Protein AF-M3I209-F1 (afdb_monomer)

Organism: NCBI:txid1001599

pLDDT: mean 89.33, std 9.75, range [37.88, 98.06]

Seq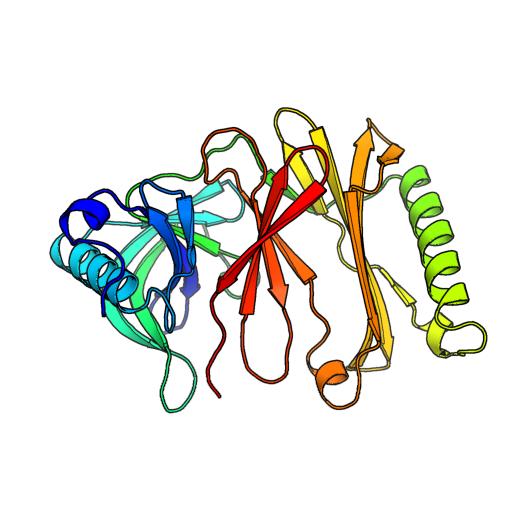uence (272 aa):
MSKKSPEELENAKLFGSIHTETQGSKFRSLAIRTNDGWVPAGSGEYGVETLFLEKKILKTKEKGIVYEQINVAGEFIPEKNDKAGCAEGYDVLKGNLNSYKKINTLKYSIFGIFGSKISDQVRSEKFIPSEKISKVLESTENSFFKKQHPKSEELKFLKQGNLYRIVSPKKEYVVVRYSIQIKAEEKSYHTSIYELENESLGKKIFEKFEVLHNEQAFYGGKYHFIDAFDLDEDGAPILIWHHNGYDGFVNEFSKVKNDKVEPMFLTGGDAC

Structure (mmCIF, N/CA/C/O backbone):
data_AF-M3I209-F1
#
_entry.id   AF-M3I209-F1
#
loop_
_atom_site.group_PDB
_atom_site.id
_atom_site.type_symbol
_atom_site.label_atom_id
_atom_site.label_alt_id
_atom_site.label_comp_id
_atom_site.label_asym_id
_atom_site.label_entity_id
_atom_site.label_seq_id
_atom_site.pdbx_PDB_ins_code
_atom_site.Cartn_x
_atom_site.Cartn_y
_atom_site.Cartn_z
_atom_site.occupancy
_atom_site.B_iso_or_equiv
_atom_site.auth_seq_id
_atom_site.auth_comp_id
_atom_site.auth_asym_id
_atom_site.auth_atom_id
_atom_site.pdbx_PDB_model_num
ATOM 1 N N . MET A 1 1 ? 12.183 -21.441 -12.911 1.00 63.94 1 MET A N 1
ATOM 2 C CA . MET A 1 1 ? 11.779 -21.394 -14.336 1.00 63.94 1 MET A CA 1
ATOM 3 C C . MET A 1 1 ? 10.814 -20.236 -14.502 1.00 63.94 1 MET A C 1
ATOM 5 O O . MET A 1 1 ? 10.057 -20.006 -13.568 1.00 63.94 1 MET A O 1
ATOM 9 N N . SER A 1 2 ? 10.873 -19.508 -15.622 1.00 81.62 2 SER A N 1
ATOM 10 C CA . SER A 1 2 ? 9.932 -18.410 -15.894 1.00 81.62 2 SER A CA 1
ATOM 11 C C . SER A 1 2 ? 8.512 -18.962 -16.035 1.00 81.62 2 SER A C 1
ATOM 13 O O . SER A 1 2 ? 8.325 -20.028 -16.624 1.00 81.62 2 SER A O 1
ATOM 15 N N . LYS A 1 3 ? 7.534 -18.256 -15.478 1.00 85.38 3 LYS A N 1
ATOM 16 C CA . LYS A 1 3 ? 6.098 -18.526 -15.603 1.00 85.38 3 LYS A CA 1
ATOM 17 C C . LYS A 1 3 ? 5.465 -17.801 -16.784 1.00 85.38 3 LYS A C 1
ATOM 19 O O . LYS A 1 3 ? 4.393 -18.208 -17.221 1.00 85.38 3 LYS A O 1
ATOM 24 N N . LYS A 1 4 ? 6.107 -16.737 -17.269 1.00 88.31 4 LYS A N 1
ATOM 25 C CA . LYS A 1 4 ? 5.658 -15.932 -18.406 1.00 88.31 4 LYS A CA 1
ATOM 26 C C . LYS A 1 4 ? 6.691 -15.918 -19.517 1.00 88.31 4 LYS A C 1
ATOM 28 O O . LYS A 1 4 ? 7.892 -15.868 -19.264 1.00 88.31 4 LYS A O 1
ATOM 33 N N . SER A 1 5 ? 6.213 -15.985 -20.751 1.00 86.69 5 SER A N 1
ATOM 34 C CA . SER A 1 5 ? 7.061 -15.834 -21.928 1.00 86.69 5 SER A CA 1
ATOM 35 C C . SER A 1 5 ? 7.550 -14.382 -22.066 1.00 86.69 5 SER A C 1
ATOM 37 O O . SER A 1 5 ? 6.859 -13.456 -21.631 1.00 86.69 5 SER A O 1
ATOM 39 N N . PRO A 1 6 ? 8.727 -14.143 -22.670 1.00 86.50 6 PRO A N 1
ATOM 40 C CA . PRO A 1 6 ? 9.184 -12.788 -22.979 1.00 86.50 6 PRO A CA 1
ATOM 41 C C . PRO A 1 6 ? 8.164 -11.982 -23.792 1.00 86.50 6 PRO A C 1
ATOM 43 O O . PRO A 1 6 ? 7.994 -10.791 -23.549 1.00 86.50 6 PRO A O 1
ATOM 46 N N . GLU A 1 7 ? 7.450 -12.632 -24.713 1.00 87.19 7 GLU A N 1
ATOM 47 C CA . GLU A 1 7 ? 6.402 -12.016 -25.526 1.00 87.19 7 GLU A CA 1
ATOM 48 C C . GLU A 1 7 ? 5.227 -11.518 -24.669 1.00 87.19 7 GLU A C 1
ATOM 50 O O . GLU A 1 7 ? 4.718 -10.422 -24.903 1.00 87.19 7 GLU A O 1
ATOM 55 N N . GLU A 1 8 ? 4.824 -12.272 -23.639 1.00 86.75 8 GLU A N 1
ATOM 56 C CA . GLU A 1 8 ? 3.798 -11.834 -22.679 1.00 86.75 8 GLU A CA 1
ATOM 57 C C . GLU A 1 8 ? 4.257 -10.642 -21.829 1.00 86.75 8 GLU A C 1
ATOM 59 O O . GLU A 1 8 ? 3.434 -9.818 -21.427 1.00 86.75 8 GLU A O 1
ATOM 64 N N . LEU A 1 9 ? 5.556 -10.541 -21.543 1.00 91.81 9 LEU A N 1
ATOM 65 C CA . LEU A 1 9 ? 6.128 -9.460 -20.738 1.00 91.81 9 LEU A CA 1
ATOM 66 C C . LEU A 1 9 ? 6.409 -8.191 -21.544 1.00 91.81 9 LEU A C 1
ATOM 68 O O . LEU A 1 9 ? 6.688 -7.148 -20.956 1.00 91.81 9 LEU A O 1
ATOM 72 N N . GLU A 1 10 ? 6.324 -8.244 -22.873 1.00 88.12 10 GLU A N 1
ATOM 73 C CA . GLU A 1 10 ? 6.701 -7.118 -23.724 1.00 88.12 10 GLU A CA 1
ATOM 74 C C . GLU A 1 10 ? 5.847 -5.870 -23.449 1.00 88.12 10 GLU A C 1
ATOM 76 O O . GLU A 1 10 ? 6.364 -4.756 -23.472 1.00 88.12 10 GLU A O 1
ATOM 81 N N . ASN A 1 11 ? 4.576 -6.051 -23.089 1.00 88.94 11 ASN A N 1
ATOM 82 C CA . ASN A 1 11 ? 3.661 -4.959 -22.734 1.00 88.94 11 ASN A CA 1
ATOM 83 C C . ASN A 1 11 ? 3.323 -4.915 -21.236 1.00 88.94 11 ASN A C 1
ATOM 85 O O . ASN A 1 11 ? 2.358 -4.258 -20.839 1.00 88.94 11 ASN A O 1
ATOM 89 N N . ALA A 1 12 ? 4.063 -5.646 -20.400 1.00 95.38 12 ALA A N 1
ATOM 90 C CA . ALA A 1 12 ? 3.786 -5.678 -18.973 1.00 95.38 12 ALA A CA 1
ATOM 91 C C . ALA A 1 12 ? 4.163 -4.351 -18.298 1.00 95.38 12 ALA A C 1
ATOM 93 O O . ALA A 1 12 ? 5.129 -3.685 -18.673 1.00 95.38 12 ALA A O 1
ATOM 94 N N . LYS A 1 13 ? 3.395 -3.983 -17.270 1.00 96.12 13 LYS A N 1
ATOM 95 C CA . LYS A 1 13 ? 3.626 -2.776 -16.460 1.00 96.12 13 LYS A CA 1
ATOM 96 C C . LYS A 1 13 ? 4.360 -3.166 -15.183 1.00 96.12 13 LYS A C 1
ATOM 98 O O . LYS A 1 13 ? 4.068 -4.222 -14.620 1.00 96.12 13 LYS A O 1
ATOM 103 N N . LEU A 1 14 ? 5.252 -2.311 -14.690 1.00 97.44 14 LEU A N 1
ATOM 104 C CA . LEU A 1 14 ? 5.966 -2.535 -13.429 1.00 97.44 14 LEU A CA 1
ATOM 105 C C . LEU A 1 14 ? 5.609 -1.437 -12.429 1.00 97.44 14 LEU A C 1
ATOM 107 O O . LEU A 1 14 ? 5.901 -0.269 -12.669 1.00 97.44 14 LEU A O 1
ATOM 111 N N . PHE A 1 15 ? 4.987 -1.817 -11.316 1.00 97.19 15 PHE A N 1
ATOM 112 C CA . PHE A 1 15 ? 4.601 -0.929 -10.222 1.00 97.19 15 PHE A CA 1
ATOM 113 C C . PHE A 1 15 ? 5.502 -1.155 -9.008 1.00 97.19 15 PHE A C 1
ATOM 115 O O . PHE A 1 15 ? 5.839 -2.295 -8.673 1.00 97.19 15 PHE A O 1
ATOM 122 N N . GLY A 1 16 ? 5.886 -0.080 -8.327 1.00 94.94 16 GLY A N 1
ATOM 123 C CA . GLY A 1 16 ? 6.826 -0.164 -7.218 1.00 94.94 16 GLY A CA 1
ATOM 124 C C . GLY A 1 16 ? 6.871 1.076 -6.342 1.00 94.94 16 GLY A C 1
ATOM 125 O O . GLY A 1 16 ? 6.273 2.103 -6.654 1.00 94.94 16 GLY A O 1
ATOM 126 N N . SER A 1 17 ? 7.587 0.977 -5.227 1.00 92.62 17 SER A N 1
ATOM 127 C CA . SER A 1 17 ? 7.825 2.097 -4.311 1.00 92.62 17 SER A CA 1
ATOM 128 C C . SER A 1 17 ? 9.151 2.784 -4.617 1.00 92.62 17 SER A C 1
ATOM 130 O O . SER A 1 17 ? 10.130 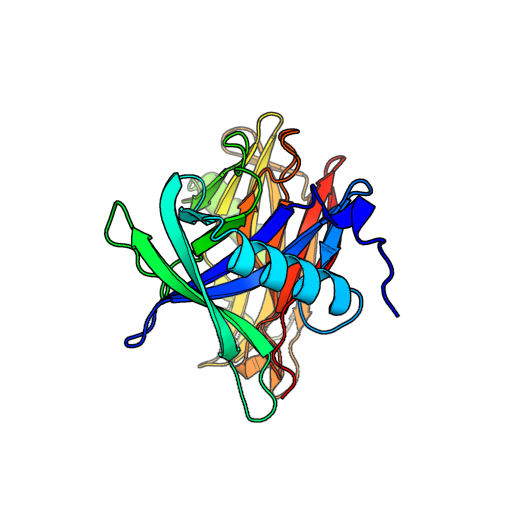2.117 -4.959 1.00 92.62 17 SER A O 1
ATOM 132 N N . ILE A 1 18 ? 9.209 4.098 -4.423 1.00 92.44 18 ILE A N 1
ATOM 133 C CA . ILE A 1 18 ? 10.416 4.902 -4.613 1.00 92.44 18 ILE A CA 1
ATOM 134 C C . ILE A 1 18 ? 10.915 5.428 -3.276 1.00 92.44 18 ILE A C 1
ATOM 136 O O . ILE A 1 18 ? 10.176 6.033 -2.500 1.00 92.44 18 ILE A O 1
ATOM 140 N N . HIS A 1 19 ? 12.209 5.246 -3.055 1.00 89.25 19 HIS A N 1
ATOM 141 C CA . HIS A 1 19 ? 12.927 5.760 -1.904 1.00 89.25 19 HIS A CA 1
ATOM 142 C C . HIS A 1 19 ? 14.101 6.626 -2.361 1.00 89.25 19 HIS A C 1
ATOM 144 O O . HIS A 1 19 ? 14.769 6.286 -3.336 1.00 89.25 19 HIS A O 1
ATOM 150 N N . THR A 1 20 ? 14.373 7.738 -1.677 1.00 86.06 20 THR A N 1
ATOM 151 C CA . THR A 1 20 ? 15.492 8.632 -2.021 1.00 86.06 20 THR A CA 1
ATOM 152 C C . THR A 1 20 ? 16.456 8.730 -0.853 1.00 86.06 20 THR A C 1
ATOM 154 O O . THR A 1 20 ? 16.067 9.088 0.255 1.00 86.06 20 THR A O 1
ATOM 157 N N . GLU A 1 21 ? 17.726 8.465 -1.133 1.00 77.00 21 GLU A N 1
ATOM 158 C CA . GLU A 1 21 ? 18.842 8.570 -0.199 1.00 77.00 21 GLU A CA 1
ATOM 159 C C . GLU A 1 21 ? 19.875 9.573 -0.735 1.00 77.00 21 GLU A C 1
ATOM 161 O O . GLU A 1 21 ? 19.789 10.064 -1.863 1.00 77.00 21 GLU A O 1
ATOM 166 N N . THR A 1 22 ? 20.910 9.858 0.054 1.00 73.81 22 THR A N 1
ATOM 167 C CA . THR A 1 22 ? 22.013 10.759 -0.323 1.00 73.81 22 THR A CA 1
ATOM 168 C C . THR A 1 22 ? 22.728 10.358 -1.615 1.00 73.81 22 THR A C 1
ATOM 170 O O . THR A 1 22 ? 23.287 11.219 -2.285 1.00 73.81 22 THR A O 1
ATOM 173 N N . GLN A 1 23 ? 22.724 9.071 -1.976 1.00 73.75 23 GLN A N 1
ATOM 174 C CA . GLN A 1 23 ? 23.426 8.546 -3.154 1.00 73.75 23 GLN A CA 1
ATOM 175 C C . GLN A 1 23 ? 22.525 8.329 -4.382 1.00 73.75 23 GLN A C 1
ATOM 177 O O . GLN A 1 23 ? 22.942 7.640 -5.318 1.00 73.75 23 GLN A O 1
ATOM 182 N N . GLY A 1 24 ? 21.295 8.849 -4.368 1.00 84.00 24 GLY A N 1
ATOM 183 C CA . GLY A 1 24 ? 20.322 8.703 -5.452 1.00 84.00 24 GLY A CA 1
ATOM 184 C C . GLY A 1 24 ? 18.999 8.099 -4.988 1.00 84.00 24 GLY A C 1
ATOM 185 O O . GLY A 1 24 ? 18.745 7.940 -3.794 1.00 84.00 24 GLY A O 1
ATOM 186 N N . SER A 1 25 ? 18.138 7.770 -5.946 1.00 91.75 25 SER A N 1
ATOM 187 C CA . SER A 1 25 ? 16.836 7.154 -5.684 1.00 91.75 25 SER A CA 1
ATOM 188 C C . SER A 1 25 ? 16.825 5.679 -6.079 1.00 91.75 25 SER A C 1
ATOM 190 O O . SER A 1 25 ? 17.494 5.266 -7.026 1.00 91.75 25 SER A O 1
ATOM 192 N N . LYS A 1 26 ? 16.053 4.883 -5.346 1.00 92.44 26 LYS A N 1
ATOM 193 C CA . LYS A 1 26 ? 15.840 3.455 -5.567 1.00 92.44 26 LYS A CA 1
ATOM 194 C C . LYS A 1 26 ? 14.367 3.218 -5.863 1.00 92.44 26 LYS A C 1
ATOM 196 O O . LYS A 1 26 ? 13.509 3.724 -5.141 1.00 92.44 26 LYS A O 1
ATOM 201 N N . PHE A 1 27 ? 14.085 2.436 -6.893 1.00 93.88 27 PHE A N 1
ATOM 202 C CA . PHE A 1 27 ? 12.765 1.896 -7.181 1.00 93.88 27 PHE A CA 1
ATOM 203 C C . PHE A 1 27 ? 12.761 0.411 -6.813 1.00 93.88 27 PHE A C 1
ATOM 205 O O . PHE A 1 27 ? 13.552 -0.370 -7.347 1.00 93.88 27 PHE A O 1
ATOM 212 N N . ARG A 1 28 ? 11.882 0.038 -5.881 1.00 92.31 28 ARG A N 1
ATOM 213 C CA . ARG A 1 28 ? 11.639 -1.349 -5.477 1.00 92.31 28 ARG A CA 1
ATOM 214 C C . ARG A 1 28 ? 10.399 -1.854 -6.197 1.00 92.31 28 ARG A C 1
ATOM 216 O O . ARG A 1 28 ? 9.304 -1.348 -5.959 1.00 92.31 28 ARG A O 1
ATOM 223 N N . SER A 1 29 ? 10.585 -2.861 -7.036 1.00 94.25 29 SER A N 1
ATOM 224 C CA . SER A 1 29 ? 9.518 -3.575 -7.731 1.00 94.25 29 SER A CA 1
ATOM 225 C C . SER A 1 29 ? 8.571 -4.240 -6.727 1.00 94.25 29 SER A C 1
ATOM 227 O O . SER A 1 29 ? 9.022 -4.975 -5.850 1.00 94.25 29 SER A O 1
ATOM 229 N N . LEU A 1 30 ? 7.264 -3.979 -6.842 1.00 93.94 30 LEU A N 1
ATOM 230 C CA . LEU A 1 30 ? 6.230 -4.548 -5.964 1.00 93.94 30 LEU A CA 1
ATOM 231 C C . LEU A 1 30 ? 5.200 -5.382 -6.732 1.00 93.94 30 LEU A C 1
ATOM 233 O O . LEU A 1 30 ? 4.798 -6.438 -6.248 1.00 93.94 30 LEU A O 1
ATOM 237 N N . ALA A 1 31 ? 4.791 -4.960 -7.927 1.00 96.12 31 ALA A N 1
ATOM 238 C CA . ALA A 1 31 ? 3.809 -5.697 -8.716 1.00 96.12 31 ALA A CA 1
ATOM 239 C C . ALA A 1 31 ? 4.066 -5.590 -10.222 1.00 96.12 31 ALA A C 1
ATOM 241 O O . ALA A 1 31 ? 4.523 -4.559 -10.718 1.00 96.12 31 ALA A O 1
ATOM 242 N N . ILE A 1 32 ? 3.725 -6.651 -10.950 1.00 96.69 32 ILE A N 1
ATOM 243 C CA . ILE A 1 32 ? 3.761 -6.705 -12.414 1.00 96.69 32 ILE A CA 1
ATOM 244 C C . ILE A 1 32 ? 2.329 -6.826 -12.921 1.00 96.69 32 ILE A C 1
ATOM 246 O O . ILE A 1 32 ? 1.593 -7.709 -12.478 1.00 96.69 32 ILE A O 1
ATOM 250 N N . ARG A 1 33 ? 1.933 -5.988 -13.883 1.00 95.88 33 ARG A N 1
ATOM 251 C CA . ARG A 1 33 ? 0.687 -6.190 -14.633 1.00 95.88 33 ARG A CA 1
ATOM 252 C C . ARG A 1 33 ? 0.977 -7.006 -15.876 1.00 95.88 33 ARG A C 1
ATOM 254 O O . ARG A 1 33 ? 1.622 -6.513 -16.795 1.00 95.88 33 ARG A O 1
ATOM 261 N N . THR A 1 34 ? 0.465 -8.226 -15.905 1.00 91.56 34 THR A N 1
ATOM 262 C CA . THR A 1 34 ? 0.440 -9.089 -17.095 1.00 91.56 34 THR A CA 1
ATOM 263 C C . THR A 1 34 ? -0.944 -9.044 -17.740 1.00 91.56 34 THR A C 1
ATOM 265 O O . THR A 1 34 ? -1.842 -8.385 -17.212 1.00 91.56 34 THR A O 1
ATOM 268 N N . ASN A 1 35 ? -1.160 -9.772 -18.837 1.00 87.75 35 ASN A N 1
ATOM 269 C CA . ASN A 1 35 ? -2.492 -9.909 -19.438 1.00 87.75 35 ASN A CA 1
ATOM 270 C C . ASN A 1 35 ? -3.516 -10.534 -18.469 1.00 87.75 35 ASN A C 1
ATOM 272 O O . ASN A 1 35 ? -4.671 -10.112 -18.449 1.00 87.75 35 ASN A O 1
ATOM 276 N N . ASP A 1 36 ? -3.080 -11.457 -17.607 1.00 88.38 36 ASP A N 1
ATOM 277 C CA . ASP A 1 36 ? -3.965 -12.193 -16.692 1.00 88.38 36 ASP A CA 1
ATOM 278 C C . ASP A 1 36 ? -4.325 -11.412 -15.424 1.00 88.38 36 ASP A C 1
ATOM 280 O O . ASP A 1 36 ? -5.265 -11.765 -14.714 1.00 88.38 36 ASP A O 1
ATOM 284 N N . GLY A 1 37 ? -3.581 -10.350 -15.114 1.00 92.44 37 GLY A N 1
ATOM 285 C CA . GLY A 1 37 ? -3.771 -9.589 -13.886 1.00 92.44 37 GLY A CA 1
ATOM 286 C C . GLY A 1 37 ? -2.472 -9.076 -13.290 1.00 92.44 37 GLY A C 1
ATOM 287 O O . GLY A 1 37 ? -1.392 -9.175 -13.883 1.00 92.44 37 GLY A O 1
ATOM 288 N N . TRP A 1 38 ? -2.611 -8.509 -12.097 1.00 95.75 38 TRP A N 1
ATOM 289 C CA . TRP A 1 38 ? -1.494 -8.130 -11.247 1.00 95.75 38 TRP A CA 1
ATOM 290 C C . TRP A 1 38 ? -0.937 -9.358 -10.523 1.00 95.75 38 TRP A C 1
ATOM 292 O O . TRP A 1 38 ? -1.695 -10.143 -9.956 1.00 95.75 38 TRP A O 1
ATOM 302 N N . VAL A 1 39 ? 0.385 -9.493 -10.522 1.00 95.12 39 VAL A N 1
ATOM 303 C CA . VAL A 1 39 ? 1.137 -10.530 -9.800 1.00 95.12 39 VAL A CA 1
ATOM 304 C C . VAL A 1 39 ? 2.242 -9.871 -8.965 1.00 95.12 39 VAL A C 1
ATOM 306 O O . VAL A 1 39 ? 2.655 -8.753 -9.301 1.00 95.12 39 VAL A O 1
ATOM 309 N N . PRO A 1 40 ? 2.733 -10.507 -7.884 1.00 94.31 40 PRO A N 1
ATOM 310 C CA . PRO A 1 40 ? 3.800 -9.919 -7.081 1.00 94.31 40 PRO A CA 1
ATOM 311 C C . PRO A 1 40 ? 5.095 -9.804 -7.892 1.00 94.31 40 PRO A C 1
ATOM 313 O O . PRO A 1 40 ? 5.401 -10.672 -8.704 1.00 94.31 40 PRO A O 1
ATOM 316 N N . ALA A 1 41 ? 5.856 -8.737 -7.660 1.00 92.44 41 ALA A N 1
ATOM 317 C CA . ALA A 1 41 ? 7.204 -8.552 -8.194 1.00 92.44 41 ALA A CA 1
ATOM 318 C C . ALA A 1 41 ? 8.268 -8.767 -7.107 1.00 92.44 41 ALA A C 1
ATOM 320 O O . ALA A 1 41 ? 7.964 -8.779 -5.917 1.00 92.44 41 ALA A O 1
ATOM 321 N N . GLY A 1 42 ? 9.528 -8.876 -7.521 1.00 85.50 42 GLY A N 1
ATOM 322 C CA . GLY A 1 42 ? 10.672 -9.045 -6.627 1.00 85.50 42 GLY A CA 1
ATOM 323 C C . GLY A 1 42 ? 11.110 -10.501 -6.486 1.00 85.50 42 GLY A C 1
ATOM 324 O O . GLY A 1 42 ? 10.782 -11.356 -7.311 1.00 85.50 42 GLY A O 1
ATOM 325 N N . SER A 1 43 ? 11.902 -10.786 -5.454 1.00 75.38 43 SER A N 1
ATOM 326 C CA . SER A 1 43 ? 12.381 -12.138 -5.168 1.00 75.38 43 SER A CA 1
ATOM 327 C C . SER A 1 43 ? 11.209 -13.069 -4.838 1.00 75.38 43 SER A C 1
ATOM 329 O O . SER A 1 43 ? 10.338 -12.745 -4.038 1.00 75.38 43 SER A O 1
ATOM 331 N N . GLY A 1 44 ? 11.176 -14.245 -5.471 1.00 81.62 44 GLY A N 1
ATOM 332 C CA . GLY A 1 44 ? 10.127 -15.241 -5.257 1.00 81.62 44 GLY A CA 1
ATOM 333 C C . GLY A 1 44 ? 9.536 -15.762 -6.561 1.00 81.62 44 GLY A C 1
ATOM 334 O O . GLY A 1 44 ? 10.257 -16.029 -7.523 1.00 81.62 44 GLY A O 1
ATOM 335 N N . GLU A 1 45 ? 8.214 -15.932 -6.574 1.00 85.12 45 GLU A N 1
ATOM 336 C CA . GLU A 1 45 ? 7.480 -16.644 -7.626 1.00 85.12 45 GLU A CA 1
ATOM 337 C C . GLU A 1 45 ? 7.681 -16.061 -9.035 1.00 85.12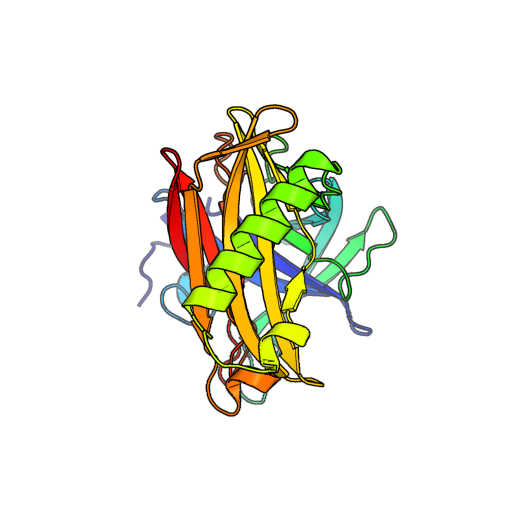 45 GLU A C 1
ATOM 339 O O . GLU A 1 45 ? 7.768 -16.832 -9.991 1.00 85.12 45 GLU A O 1
ATOM 344 N N . TYR A 1 46 ? 7.798 -14.732 -9.143 1.00 90.56 46 TYR A N 1
ATOM 345 C CA . TYR A 1 46 ? 7.941 -13.985 -10.402 1.00 90.56 46 TYR A CA 1
ATOM 346 C C . TYR A 1 46 ? 9.263 -13.198 -10.479 1.00 90.56 46 TYR A C 1
ATOM 348 O O . TYR A 1 46 ? 9.357 -12.131 -11.097 1.00 90.56 46 TYR A O 1
ATOM 356 N N . GLY A 1 47 ? 10.315 -13.700 -9.823 1.00 89.50 47 GLY A N 1
ATOM 357 C CA . GLY A 1 47 ? 11.621 -13.032 -9.813 1.00 89.50 47 GLY A CA 1
ATOM 358 C C . GLY A 1 47 ? 12.288 -12.967 -11.187 1.00 89.50 47 GLY A C 1
ATOM 359 O O . GLY A 1 47 ? 12.945 -11.980 -11.507 1.00 89.50 47 GLY A O 1
ATOM 360 N N . VAL A 1 48 ? 12.081 -13.976 -12.041 1.00 91.12 48 VAL A N 1
ATOM 361 C CA . VAL A 1 48 ? 12.639 -13.989 -13.406 1.00 91.12 48 VAL A CA 1
ATOM 362 C C . VAL A 1 48 ? 11.972 -12.919 -14.271 1.00 91.12 48 VAL A C 1
ATOM 364 O O . VAL A 1 48 ? 12.658 -12.188 -14.984 1.00 91.12 48 VAL A O 1
ATOM 367 N N . GLU A 1 49 ? 10.652 -12.792 -14.164 1.00 94.56 49 GLU A N 1
ATOM 368 C CA . GLU A 1 49 ? 9.833 -11.789 -14.845 1.00 94.56 49 GLU A CA 1
ATOM 369 C C . GLU A 1 49 ? 10.207 -10.376 -14.386 1.00 94.56 49 GLU A C 1
ATOM 371 O O . GLU A 1 49 ? 10.394 -9.485 -15.214 1.00 94.56 49 GLU A O 1
ATOM 376 N N . THR A 1 50 ? 10.390 -10.189 -13.075 1.00 93.88 50 THR A N 1
ATOM 377 C CA . THR A 1 50 ? 10.832 -8.913 -12.491 1.00 93.88 50 THR A CA 1
ATOM 378 C C . THR A 1 50 ? 12.178 -8.490 -13.076 1.00 93.88 50 THR A C 1
ATOM 380 O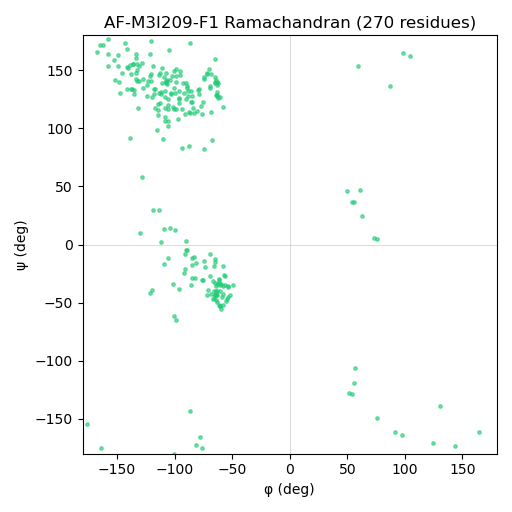 O . THR A 1 50 ? 12.297 -7.402 -13.638 1.00 93.88 50 THR A O 1
ATOM 383 N N . LEU A 1 51 ? 13.175 -9.380 -13.040 1.00 92.25 51 LEU A N 1
ATOM 384 C CA . LEU A 1 51 ? 14.512 -9.108 -13.575 1.00 92.25 51 LEU A CA 1
ATOM 385 C C . LEU A 1 51 ? 14.505 -8.861 -15.088 1.00 92.25 51 LEU A C 1
ATOM 387 O O . LEU A 1 51 ? 15.321 -8.085 -15.591 1.00 92.25 51 LEU A O 1
ATOM 391 N N . PHE A 1 52 ? 13.625 -9.534 -15.832 1.00 93.88 52 PHE A N 1
ATOM 392 C CA . PHE A 1 52 ? 13.458 -9.293 -17.263 1.00 93.88 52 PHE A CA 1
ATOM 393 C C . PHE A 1 52 ? 12.970 -7.864 -17.523 1.00 93.88 52 PHE A C 1
ATOM 395 O O . PHE A 1 52 ? 13.587 -7.149 -18.317 1.00 93.88 52 PHE A O 1
ATOM 402 N N . LEU A 1 53 ? 11.918 -7.428 -16.823 1.00 95.88 53 LEU A N 1
ATOM 403 C CA . LEU A 1 53 ? 11.362 -6.081 -16.966 1.00 95.88 53 LEU A CA 1
ATOM 404 C C . LEU A 1 53 ? 12.354 -5.002 -16.538 1.00 95.88 53 LEU A C 1
ATOM 406 O O . LEU A 1 53 ? 12.554 -4.041 -17.274 1.00 95.88 53 LEU A O 1
ATOM 410 N N . GLU A 1 54 ? 13.048 -5.186 -15.419 1.00 95.44 54 GLU A N 1
ATOM 411 C CA . GLU A 1 54 ? 14.091 -4.265 -14.953 1.00 95.44 54 GLU A CA 1
ATOM 412 C C . GLU A 1 54 ? 15.217 -4.104 -15.987 1.00 95.44 54 GLU A C 1
ATOM 414 O O . GLU A 1 54 ? 15.609 -2.985 -16.329 1.00 95.44 54 GLU A O 1
ATOM 419 N N . LYS A 1 55 ? 15.693 -5.210 -16.576 1.00 94.75 55 LYS A N 1
ATOM 420 C CA . LYS A 1 55 ? 16.696 -5.171 -17.656 1.00 94.75 55 LYS A CA 1
ATOM 421 C C . LYS A 1 55 ? 16.170 -4.482 -18.909 1.00 94.75 55 LYS A C 1
ATOM 423 O O . LYS A 1 55 ? 16.921 -3.744 -19.551 1.00 94.75 55 LYS A O 1
ATOM 428 N N . LYS A 1 56 ? 14.910 -4.729 -19.275 1.00 95.19 56 LYS A N 1
ATOM 429 C CA . LYS A 1 56 ? 14.263 -4.066 -20.409 1.00 95.19 56 LYS A CA 1
ATOM 430 C C . LYS A 1 56 ? 14.216 -2.558 -20.181 1.00 95.19 56 LYS A C 1
ATOM 432 O O . LYS A 1 56 ? 14.741 -1.831 -21.018 1.00 95.19 56 LYS A O 1
ATOM 437 N N . ILE A 1 57 ? 13.681 -2.125 -19.042 1.00 96.56 57 ILE A N 1
ATOM 438 C CA . ILE A 1 57 ? 13.565 -0.723 -18.625 1.00 96.56 57 ILE A CA 1
ATOM 439 C C . ILE A 1 57 ? 14.927 -0.018 -18.690 1.00 96.56 57 ILE A C 1
ATOM 441 O O . ILE A 1 57 ? 15.040 1.068 -19.259 1.00 96.56 57 ILE A O 1
ATOM 445 N N . LEU A 1 58 ? 15.989 -0.652 -18.185 1.00 96.44 58 LEU A N 1
ATOM 446 C CA . LEU A 1 58 ? 17.349 -0.109 -18.262 1.00 96.44 58 LEU A CA 1
ATOM 447 C C . LEU A 1 58 ? 17.870 -0.002 -19.698 1.00 96.44 58 LEU A C 1
ATOM 449 O O . LEU A 1 58 ? 18.476 1.004 -20.069 1.00 96.44 58 LEU A O 1
ATOM 453 N N . LYS A 1 59 ? 17.637 -1.028 -20.522 1.00 95.81 59 LYS A N 1
ATOM 454 C CA . LYS A 1 59 ? 18.082 -1.057 -21.922 1.00 95.81 59 LYS A CA 1
ATOM 455 C C . LYS A 1 59 ? 17.370 0.001 -22.766 1.00 95.81 59 LYS A C 1
ATOM 457 O O . LYS A 1 59 ? 18.003 0.616 -23.622 1.00 95.81 59 LYS A O 1
ATOM 462 N N . THR A 1 60 ? 16.074 0.200 -22.543 1.00 94.75 60 THR A N 1
ATOM 463 C CA . THR A 1 60 ? 15.250 1.180 -23.267 1.00 94.75 60 THR A CA 1
ATOM 464 C C . THR A 1 60 ? 15.335 2.581 -22.670 1.00 94.75 60 THR A C 1
ATOM 466 O O . THR A 1 60 ? 14.911 3.532 -23.323 1.00 94.75 60 THR A O 1
ATOM 469 N N . LYS A 1 61 ? 15.910 2.724 -21.466 1.00 93.56 61 LYS A N 1
ATOM 470 C CA . LYS A 1 61 ? 15.909 3.961 -20.670 1.00 93.56 61 LYS A CA 1
ATOM 471 C C . LYS A 1 61 ? 14.494 4.494 -20.449 1.00 93.56 61 LYS A C 1
ATOM 473 O O . LYS A 1 61 ? 14.257 5.703 -20.482 1.00 93.56 61 LYS A O 1
ATOM 478 N N . GLU A 1 62 ? 13.551 3.577 -20.272 1.00 96.00 62 GLU A N 1
ATOM 479 C CA . GLU A 1 62 ? 12.169 3.921 -19.983 1.00 96.00 62 GLU A CA 1
ATOM 480 C C . GLU A 1 62 ? 12.084 4.661 -18.646 1.00 96.00 62 GLU A C 1
ATOM 482 O O . GLU A 1 62 ? 12.776 4.320 -17.688 1.00 96.00 62 GLU A O 1
ATOM 487 N N . LYS A 1 63 ? 11.244 5.693 -18.585 1.00 97.06 63 LYS A N 1
ATOM 488 C CA . LYS A 1 63 ? 11.029 6.476 -17.369 1.00 97.06 63 LYS A CA 1
ATOM 489 C C . LYS A 1 63 ? 9.762 6.015 -16.664 1.00 97.06 63 LYS A C 1
ATOM 491 O O . LYS A 1 63 ? 8.745 5.792 -17.315 1.00 97.06 63 LYS A O 1
ATOM 496 N N . GLY A 1 64 ? 9.813 5.937 -15.340 1.00 97.31 64 GLY A N 1
ATOM 497 C CA . GLY A 1 64 ? 8.640 5.658 -14.516 1.00 97.31 64 GLY A CA 1
ATOM 498 C C . GLY A 1 64 ? 7.929 6.952 -14.133 1.00 97.31 64 GLY A C 1
ATOM 499 O O . GLY A 1 64 ? 8.588 7.913 -13.728 1.00 97.31 64 GLY A O 1
ATOM 500 N N . ILE A 1 65 ? 6.600 6.986 -14.218 1.00 96.81 65 ILE A N 1
ATOM 501 C CA . ILE A 1 65 ? 5.809 8.106 -13.688 1.00 96.81 65 ILE A CA 1
ATOM 502 C C . ILE A 1 65 ? 5.698 7.928 -12.180 1.00 96.81 65 ILE A C 1
ATOM 504 O O . ILE A 1 65 ? 5.341 6.847 -11.710 1.00 96.81 65 ILE A O 1
ATOM 508 N N . VAL A 1 66 ? 6.008 8.981 -11.428 1.00 95.44 66 VAL A N 1
ATOM 509 C CA . VAL A 1 66 ? 6.073 8.955 -9.965 1.00 95.44 66 VAL A CA 1
ATOM 510 C C . VAL A 1 66 ? 4.903 9.702 -9.366 1.00 95.44 66 VAL A C 1
ATOM 512 O O . VAL A 1 66 ? 4.552 10.789 -9.823 1.00 95.44 66 VAL A O 1
ATOM 515 N N . TYR A 1 67 ? 4.347 9.140 -8.304 1.00 93.19 67 TYR A N 1
ATOM 516 C CA . TYR A 1 67 ? 3.139 9.590 -7.646 1.00 93.19 67 TYR A CA 1
ATOM 517 C C . TYR A 1 67 ? 3.368 9.783 -6.145 1.00 93.19 67 TYR A C 1
ATOM 519 O O . TYR A 1 67 ? 3.956 8.938 -5.469 1.00 93.19 67 TYR A O 1
ATOM 527 N N . GLU A 1 68 ? 2.877 10.908 -5.629 1.00 88.44 68 GLU A N 1
ATOM 528 C CA . GLU A 1 68 ? 2.624 11.112 -4.202 1.00 88.44 68 GLU A CA 1
ATOM 529 C C . GLU A 1 68 ? 1.107 11.103 -4.023 1.00 88.44 68 GLU A C 1
ATOM 531 O O . GLU A 1 68 ? 0.425 12.023 -4.495 1.00 88.44 68 GLU A O 1
ATOM 536 N N . GLN A 1 69 ? 0.582 10.053 -3.386 1.00 82.62 69 GLN A N 1
ATOM 537 C CA . GLN A 1 69 ? -0.839 9.707 -3.486 1.00 82.62 69 GLN A CA 1
ATOM 538 C C . GLN A 1 69 ? -1.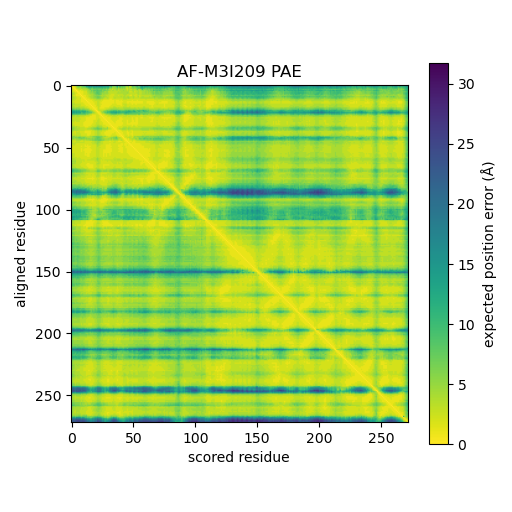226 9.582 -4.967 1.00 82.62 69 GLN A C 1
ATOM 540 O O . GLN A 1 69 ? -0.525 8.923 -5.723 1.00 82.62 69 GLN A O 1
ATOM 545 N N . ILE A 1 70 ? -2.280 10.255 -5.426 1.00 82.19 70 ILE A N 1
ATOM 546 C CA . ILE A 1 70 ? -2.694 10.238 -6.840 1.00 82.19 70 ILE A CA 1
ATOM 547 C C . ILE A 1 70 ? -2.042 11.320 -7.703 1.00 82.19 70 ILE A C 1
ATOM 549 O O . ILE A 1 70 ? -2.267 11.380 -8.910 1.00 82.19 70 ILE A O 1
ATOM 553 N N . ASN A 1 71 ? -1.254 12.213 -7.107 1.00 88.88 71 ASN A N 1
ATOM 554 C CA . ASN A 1 71 ? -0.704 13.348 -7.833 1.00 88.88 71 ASN A CA 1
ATOM 555 C C . ASN A 1 71 ? 0.622 12.963 -8.473 1.00 88.88 71 ASN A C 1
ATOM 557 O O . ASN A 1 71 ? 1.544 12.540 -7.770 1.00 88.88 71 ASN A O 1
ATOM 561 N N . VAL A 1 72 ? 0.748 13.202 -9.780 1.00 92.62 72 VAL A N 1
ATOM 562 C CA . VAL A 1 72 ? 2.038 13.089 -10.467 1.00 92.62 72 VAL A CA 1
ATOM 563 C C . VAL A 1 72 ? 3.032 14.029 -9.788 1.00 92.62 72 VAL A C 1
ATOM 565 O O . VAL A 1 72 ? 2.844 15.245 -9.725 1.00 92.62 72 VAL A O 1
ATOM 568 N N . ALA A 1 73 ? 4.083 13.440 -9.239 1.00 92.31 73 ALA A N 1
ATOM 569 C CA . ALA A 1 73 ? 5.087 14.111 -8.436 1.00 92.31 73 ALA A CA 1
ATOM 570 C C . ALA A 1 73 ? 6.432 14.228 -9.168 1.00 92.31 73 ALA A C 1
ATOM 572 O O . ALA A 1 73 ? 7.260 15.050 -8.776 1.00 92.31 73 ALA A O 1
ATOM 573 N N . GLY A 1 74 ? 6.647 13.459 -10.238 1.00 94.94 74 GLY A N 1
ATOM 574 C CA . GLY A 1 74 ? 7.851 13.536 -11.060 1.00 94.94 74 GLY A CA 1
ATOM 575 C C . GLY A 1 74 ? 8.045 12.331 -11.974 1.00 94.94 74 GLY A C 1
ATOM 576 O O . GLY A 1 74 ? 7.121 11.554 -12.213 1.00 94.94 74 GLY A O 1
ATOM 577 N N . GLU A 1 75 ? 9.282 12.164 -12.434 1.00 96.62 75 GLU A N 1
ATOM 578 C CA . GLU A 1 75 ? 9.728 11.014 -13.224 1.00 96.62 75 GLU A CA 1
ATOM 579 C C . GLU A 1 75 ? 10.920 10.334 -12.549 1.00 96.62 75 GLU A C 1
ATOM 581 O O . GLU A 1 75 ? 11.853 11.001 -12.094 1.00 96.62 75 GLU A O 1
ATOM 586 N N . PHE A 1 76 ? 10.919 9.005 -12.523 1.00 96.56 76 PHE A N 1
ATOM 587 C CA . PHE A 1 76 ? 12.072 8.208 -12.131 1.00 96.56 76 PHE A CA 1
ATOM 588 C C . PHE A 1 76 ? 12.835 7.774 -13.380 1.00 96.56 76 PHE A C 1
ATOM 590 O O . PHE A 1 76 ? 12.266 7.165 -14.288 1.00 96.56 76 PHE A O 1
ATOM 597 N N . ILE A 1 77 ? 14.128 8.080 -13.417 1.00 96.00 77 ILE A N 1
ATOM 598 C CA . ILE A 1 77 ? 15.033 7.737 -14.512 1.00 96.00 77 ILE A CA 1
ATOM 599 C C . ILE A 1 77 ? 15.972 6.634 -14.014 1.00 96.00 77 ILE A C 1
ATOM 601 O O . ILE A 1 77 ? 16.854 6.925 -13.203 1.00 96.00 77 ILE A O 1
ATOM 605 N N . PRO A 1 78 ? 15.792 5.380 -14.461 1.00 95.75 78 PRO A N 1
ATOM 606 C CA . PRO A 1 78 ? 16.618 4.258 -14.037 1.00 95.75 78 PRO A CA 1
ATOM 607 C C . PRO A 1 78 ? 18.001 4.322 -14.698 1.00 95.75 78 PRO A C 1
ATOM 609 O O . PRO A 1 78 ? 18.132 4.679 -15.869 1.00 95.75 78 PRO A O 1
ATOM 612 N N . GLU A 1 79 ? 19.040 3.950 -13.953 1.00 95.19 79 GLU A N 1
ATOM 613 C CA . GLU A 1 79 ? 20.434 4.006 -14.416 1.00 95.19 79 GLU A CA 1
ATOM 614 C C . GLU A 1 79 ? 21.114 2.641 -14.387 1.00 95.19 79 GLU A C 1
ATOM 616 O O . GLU A 1 79 ? 21.841 2.289 -15.317 1.00 95.19 79 GLU A O 1
ATOM 621 N N . LYS A 1 80 ? 20.887 1.864 -13.325 1.00 94.50 80 LYS A N 1
ATOM 622 C CA . LYS A 1 80 ? 21.448 0.519 -13.165 1.00 94.50 80 LYS A CA 1
ATOM 623 C C . LYS A 1 80 ? 20.632 -0.327 -12.191 1.00 94.50 80 LYS A C 1
ATOM 625 O O . LYS A 1 80 ? 19.884 0.208 -11.376 1.00 94.50 80 LYS A O 1
ATOM 630 N N . ASN A 1 81 ? 20.862 -1.637 -12.226 1.00 91.25 81 ASN A N 1
ATOM 631 C CA . ASN A 1 81 ? 20.476 -2.515 -11.126 1.00 91.25 81 ASN A CA 1
ATOM 632 C C . ASN A 1 81 ? 21.434 -2.312 -9.948 1.00 91.25 81 ASN A C 1
ATOM 634 O O . ASN A 1 81 ? 22.635 -2.088 -10.137 1.00 91.25 81 ASN A O 1
ATOM 638 N N . ASP A 1 82 ? 20.894 -2.402 -8.744 1.00 89.06 82 ASP A N 1
ATOM 639 C CA . ASP A 1 82 ? 21.637 -2.354 -7.491 1.00 89.06 82 ASP A CA 1
ATOM 640 C C . ASP A 1 82 ? 21.006 -3.321 -6.477 1.00 89.06 82 ASP A C 1
ATOM 642 O O . ASP A 1 82 ? 19.944 -3.898 -6.729 1.00 89.06 82 ASP A O 1
ATOM 646 N N . LYS A 1 83 ? 21.657 -3.491 -5.327 1.00 83.50 83 LYS A N 1
ATOM 647 C CA . LYS A 1 83 ? 21.126 -4.250 -4.189 1.00 83.50 83 LYS A CA 1
ATOM 648 C C . LYS A 1 83 ? 20.763 -3.309 -3.038 1.00 83.50 83 LYS A C 1
ATOM 650 O O . LYS A 1 83 ? 21.440 -2.309 -2.799 1.00 83.50 83 LYS A O 1
ATOM 655 N N . ALA A 1 84 ? 19.694 -3.626 -2.314 1.00 75.31 84 ALA A N 1
ATOM 656 C CA . ALA A 1 84 ? 19.272 -2.926 -1.098 1.00 75.31 84 ALA A CA 1
ATOM 657 C C . ALA A 1 84 ? 18.925 -3.924 0.021 1.00 75.31 84 ALA A C 1
ATOM 659 O O . ALA A 1 84 ? 18.663 -5.085 -0.263 1.00 75.31 84 ALA A O 1
ATOM 660 N N . GLY A 1 85 ? 18.913 -3.486 1.283 1.00 69.75 85 GLY A N 1
ATOM 661 C CA . GLY A 1 85 ? 18.688 -4.365 2.443 1.00 69.75 85 GLY A CA 1
ATOM 662 C C . GLY A 1 85 ? 19.983 -4.939 3.036 1.00 69.75 85 GLY A C 1
ATOM 663 O O . GLY A 1 85 ? 21.060 -4.376 2.832 1.00 69.75 85 GLY A O 1
ATOM 664 N N . CYS A 1 86 ? 19.869 -6.022 3.811 1.00 64.44 86 CYS A N 1
ATOM 665 C CA . CYS A 1 86 ? 20.987 -6.684 4.503 1.00 64.44 86 CYS A CA 1
ATOM 666 C C . CYS A 1 86 ? 21.832 -7.578 3.566 1.00 64.44 86 CYS A C 1
ATOM 668 O O . CYS A 1 86 ? 21.748 -7.455 2.350 1.00 64.44 86 CYS A O 1
ATOM 670 N N . ALA A 1 87 ? 22.681 -8.451 4.129 1.00 50.00 87 ALA A N 1
ATOM 671 C CA . ALA A 1 87 ? 23.832 -9.089 3.472 1.00 50.00 87 ALA A CA 1
ATOM 672 C C . ALA A 1 87 ? 23.582 -9.740 2.092 1.00 50.00 87 ALA A C 1
ATOM 674 O O . ALA A 1 87 ? 24.468 -9.669 1.243 1.00 50.00 87 ALA A O 1
ATOM 675 N N . GLU A 1 88 ? 22.411 -10.338 1.845 1.00 58.88 88 GLU A N 1
ATOM 676 C CA . GLU A 1 88 ? 22.075 -10.916 0.529 1.00 58.88 88 GLU A CA 1
ATOM 677 C C . GLU A 1 88 ? 21.342 -9.935 -0.402 1.00 58.88 88 GLU A C 1
ATOM 679 O O . GLU A 1 88 ? 21.468 -10.033 -1.625 1.00 58.88 88 GLU A O 1
ATOM 684 N N . GLY A 1 89 ? 20.663 -8.940 0.178 1.00 64.25 89 GLY A N 1
ATOM 685 C CA . GLY A 1 89 ? 19.973 -7.838 -0.484 1.00 64.25 89 GLY A CA 1
ATOM 686 C C . GLY A 1 89 ? 18.863 -8.236 -1.470 1.00 64.25 89 GLY A C 1
ATOM 687 O O . GLY A 1 89 ? 18.876 -9.285 -2.110 1.00 64.25 89 GLY A O 1
ATOM 688 N N . TYR A 1 90 ? 17.891 -7.356 -1.670 1.00 73.06 90 TYR A N 1
ATOM 689 C CA . TYR A 1 90 ? 16.919 -7.465 -2.758 1.00 73.06 90 TYR A CA 1
ATOM 690 C C . TYR A 1 90 ? 17.313 -6.563 -3.931 1.00 73.06 90 TYR A C 1
ATOM 692 O O . TYR A 1 90 ? 17.980 -5.539 -3.754 1.00 73.06 90 TYR A O 1
ATOM 700 N N . ASP A 1 91 ? 16.928 -6.972 -5.140 1.00 83.62 91 ASP A N 1
ATOM 701 C CA . ASP A 1 91 ? 17.177 -6.205 -6.360 1.00 83.62 91 ASP A CA 1
ATOM 702 C C . ASP A 1 91 ? 16.325 -4.932 -6.392 1.00 83.62 91 ASP A C 1
ATOM 704 O O . ASP A 1 91 ? 15.140 -4.936 -6.043 1.00 83.62 91 ASP A O 1
ATOM 708 N N . VAL A 1 92 ? 16.953 -3.829 -6.798 1.00 89.44 92 VAL A N 1
ATOM 709 C CA . VAL A 1 92 ? 16.302 -2.537 -7.025 1.00 89.44 92 VAL A CA 1
ATOM 710 C C . VAL A 1 92 ? 16.855 -1.878 -8.281 1.00 89.44 92 VAL A C 1
ATOM 712 O O . VAL A 1 92 ? 18.022 -2.060 -8.643 1.00 89.44 92 VAL A O 1
ATOM 715 N N . LEU A 1 93 ? 16.051 -1.018 -8.901 1.00 93.94 93 LEU A N 1
ATOM 716 C CA . LEU A 1 93 ? 16.552 -0.070 -9.891 1.00 93.94 93 LEU A CA 1
ATOM 717 C C . LEU A 1 93 ? 17.095 1.156 -9.160 1.00 93.94 93 LEU A C 1
ATOM 719 O O . LEU A 1 93 ? 16.343 1.867 -8.491 1.00 93.94 93 LEU A O 1
ATOM 723 N N . LYS A 1 94 ? 18.391 1.435 -9.298 1.00 94.75 94 LYS A N 1
ATOM 724 C CA . LYS A 1 94 ? 18.991 2.699 -8.860 1.00 94.75 94 LYS A CA 1
ATOM 725 C C . LYS A 1 94 ? 18.942 3.712 -9.995 1.00 94.75 94 LYS A C 1
ATOM 727 O O . LYS A 1 94 ? 19.209 3.380 -11.152 1.00 94.75 94 LYS A O 1
ATOM 732 N N . GLY A 1 95 ? 18.624 4.953 -9.652 1.00 93.88 95 GLY A N 1
ATOM 733 C CA . GLY A 1 95 ? 18.563 6.047 -10.605 1.00 93.88 95 GLY A CA 1
ATOM 734 C C . GLY A 1 95 ? 18.264 7.392 -9.957 1.00 93.88 95 GLY A C 1
ATOM 735 O O . GLY A 1 95 ? 18.531 7.610 -8.771 1.00 93.88 95 GLY A O 1
ATOM 736 N N . ASN A 1 96 ? 17.693 8.295 -10.747 1.00 92.75 96 ASN A N 1
ATOM 737 C CA . ASN A 1 96 ? 17.409 9.668 -10.351 1.00 92.75 96 ASN A CA 1
ATOM 738 C C . ASN A 1 96 ? 15.907 9.957 -10.355 1.00 92.75 96 ASN A C 1
ATOM 740 O O . ASN A 1 96 ? 15.199 9.625 -11.304 1.00 92.75 96 ASN A O 1
ATOM 744 N N . LEU A 1 97 ? 15.428 10.603 -9.290 1.00 92.88 97 LEU A N 1
ATOM 745 C CA . LEU A 1 97 ? 14.059 11.102 -9.192 1.00 92.88 97 LEU A CA 1
ATOM 746 C C . LEU A 1 97 ? 14.033 12.586 -9.564 1.00 92.88 97 LEU A C 1
ATOM 748 O O . LEU A 1 97 ? 14.458 13.437 -8.784 1.00 92.88 97 LEU A O 1
ATOM 752 N N . ASN A 1 98 ? 13.481 12.896 -10.733 1.00 93.31 98 ASN A N 1
ATOM 753 C CA . ASN A 1 98 ? 13.222 14.264 -11.163 1.00 93.31 98 ASN A CA 1
ATOM 754 C C . ASN A 1 98 ? 11.844 14.695 -10.662 1.00 93.31 98 ASN A C 1
ATOM 756 O O . ASN A 1 98 ? 10.841 14.575 -11.365 1.00 93.31 98 ASN A O 1
ATOM 760 N N . SER A 1 99 ? 11.791 15.165 -9.419 1.00 90.31 99 SER A N 1
ATOM 761 C CA . SER A 1 99 ? 10.553 15.606 -8.781 1.00 90.31 99 SER A CA 1
ATOM 762 C C . SER A 1 99 ? 10.146 17.020 -9.210 1.00 90.31 99 SER A C 1
ATOM 764 O O . SER A 1 99 ? 10.953 17.945 -9.131 1.00 90.31 99 SER A O 1
ATOM 766 N N . TYR A 1 100 ? 8.877 17.223 -9.564 1.00 89.56 100 TYR A N 1
ATOM 767 C CA . TYR A 1 100 ? 8.312 18.545 -9.887 1.00 89.56 100 TYR A CA 1
ATOM 768 C C . TYR A 1 100 ? 8.070 19.418 -8.650 1.00 89.56 100 TYR A C 1
ATOM 770 O O . TYR A 1 100 ? 7.853 20.624 -8.753 1.00 89.56 100 TYR A O 1
ATOM 778 N N . LYS A 1 101 ? 8.104 18.805 -7.466 1.00 84.12 101 LYS A N 1
ATOM 779 C CA . LYS A 1 101 ? 7.957 19.451 -6.162 1.00 84.12 101 LYS A CA 1
ATOM 780 C C . LYS A 1 101 ? 8.911 18.816 -5.159 1.00 84.12 101 LYS A C 1
ATOM 782 O O . LYS A 1 101 ? 9.458 17.752 -5.412 1.00 84.12 101 LYS A O 1
ATOM 787 N N . LYS A 1 102 ? 9.091 19.434 -3.992 1.00 82.31 102 LYS A N 1
ATOM 788 C CA . LYS A 1 102 ? 9.834 18.800 -2.897 1.00 82.31 102 LYS A CA 1
ATOM 789 C C . LYS A 1 102 ? 9.022 17.619 -2.356 1.00 82.31 102 LYS A C 1
ATOM 791 O O . LYS A 1 102 ? 7.960 17.834 -1.779 1.00 82.31 102 LYS A O 1
ATOM 796 N N . ILE A 1 103 ? 9.531 16.403 -2.524 1.00 81.25 103 ILE A N 1
ATOM 797 C CA . ILE A 1 103 ? 8.910 15.169 -2.026 1.00 81.25 103 ILE A CA 1
ATOM 798 C C . ILE A 1 103 ? 9.730 14.652 -0.842 1.00 81.25 103 ILE A C 1
ATOM 800 O O . ILE A 1 103 ? 10.958 14.729 -0.853 1.00 81.25 103 ILE A O 1
ATOM 804 N N . ASN A 1 104 ? 9.060 14.134 0.188 1.00 77.50 104 ASN A N 1
ATOM 805 C CA . ASN A 1 104 ? 9.720 13.453 1.299 1.00 77.50 104 ASN A CA 1
ATOM 806 C C . ASN A 1 104 ? 9.405 11.953 1.256 1.00 77.50 104 ASN A C 1
ATOM 808 O O . ASN A 1 104 ? 8.432 11.503 1.857 1.00 77.50 104 ASN A O 1
ATOM 812 N N . THR A 1 105 ? 10.259 11.193 0.572 1.00 75.81 105 THR A N 1
ATOM 813 C CA . THR A 1 105 ? 10.159 9.730 0.415 1.00 75.81 105 THR A CA 1
ATOM 814 C C . THR A 1 105 ? 10.430 8.943 1.705 1.00 75.81 105 THR A C 1
ATOM 816 O O . THR A 1 105 ? 10.207 7.738 1.733 1.00 75.81 105 THR A O 1
ATOM 819 N N . LEU A 1 106 ? 10.892 9.594 2.785 1.00 68.94 106 LEU A N 1
ATOM 820 C CA . LEU A 1 106 ? 11.006 8.986 4.122 1.00 68.94 106 LEU A CA 1
ATOM 821 C C . LEU A 1 106 ? 9.692 9.061 4.904 1.00 68.94 106 LEU A C 1
ATOM 823 O O . LEU A 1 106 ? 9.444 8.245 5.785 1.00 68.94 106 LEU A O 1
ATOM 827 N N . LYS A 1 107 ? 8.876 10.083 4.628 1.00 67.69 107 LYS A N 1
ATOM 828 C CA . LYS A 1 107 ? 7.643 10.362 5.373 1.00 67.69 107 LYS A CA 1
ATOM 829 C C . LYS A 1 107 ? 6.394 9.900 4.634 1.00 67.69 107 LYS A C 1
ATOM 831 O O . LYS A 1 107 ? 5.413 9.526 5.272 1.00 67.69 107 LYS A O 1
ATOM 836 N N . TYR A 1 108 ? 6.410 9.988 3.311 1.00 71.88 108 TYR A N 1
ATOM 837 C CA . TYR A 1 108 ? 5.275 9.665 2.464 1.00 71.88 108 TYR A CA 1
ATOM 838 C C . TYR A 1 108 ? 5.589 8.441 1.624 1.00 71.88 108 TYR A C 1
ATOM 840 O O . TYR A 1 108 ? 6.725 8.229 1.205 1.00 71.88 108 TYR A O 1
ATOM 848 N N . SER A 1 109 ? 4.559 7.640 1.380 1.00 75.50 109 SER A N 1
ATOM 849 C CA . SER A 1 109 ? 4.657 6.525 0.451 1.00 75.50 109 SER A CA 1
ATOM 850 C C . SER A 1 109 ? 4.607 7.073 -0.967 1.00 75.50 109 SER A C 1
ATOM 852 O O . SER A 1 109 ? 3.606 7.650 -1.386 1.00 75.50 109 SER A O 1
ATOM 854 N N . ILE A 1 110 ? 5.733 6.959 -1.663 1.00 91.31 110 ILE A N 1
ATOM 855 C CA . ILE A 1 110 ? 5.901 7.419 -3.037 1.00 91.31 110 ILE A CA 1
ATOM 856 C C . ILE A 1 110 ? 5.965 6.188 -3.919 1.00 91.31 110 ILE A C 1
ATOM 858 O O . ILE A 1 110 ? 6.766 5.285 -3.673 1.00 91.31 110 ILE A O 1
ATOM 862 N N . PHE A 1 111 ? 5.125 6.159 -4.943 1.00 94.38 111 PHE A N 1
ATOM 863 C CA . PHE A 1 111 ? 5.017 5.025 -5.850 1.00 94.38 111 PHE A CA 1
ATOM 864 C C . PHE A 1 111 ? 5.361 5.438 -7.269 1.00 94.38 111 PHE A C 1
ATOM 866 O O . PHE A 1 111 ? 5.232 6.601 -7.644 1.00 94.38 111 PHE A O 1
ATOM 873 N N . GLY A 1 112 ? 5.824 4.484 -8.062 1.00 95.62 112 GLY A N 1
ATOM 874 C CA . GLY A 1 112 ? 6.105 4.671 -9.471 1.00 95.62 112 GLY A CA 1
ATOM 875 C C . GLY A 1 112 ? 5.512 3.550 -10.308 1.00 95.62 112 GLY A C 1
ATOM 876 O O . GLY A 1 112 ? 5.325 2.430 -9.825 1.00 95.62 112 GLY A O 1
ATOM 877 N N . ILE A 1 113 ? 5.251 3.852 -11.574 1.00 97.38 113 ILE A N 1
ATOM 878 C CA . ILE A 1 113 ? 4.835 2.860 -12.562 1.00 97.38 113 ILE A CA 1
ATOM 879 C C . ILE A 1 113 ? 5.569 3.072 -13.889 1.00 97.38 113 ILE A C 1
ATOM 881 O O . ILE A 1 113 ? 5.673 4.198 -14.379 1.00 97.38 113 ILE A O 1
ATOM 885 N N . PHE A 1 114 ? 6.084 1.984 -14.456 1.00 97.69 114 PHE A N 1
ATOM 886 C CA . PHE A 1 114 ? 6.621 1.913 -15.818 1.00 97.69 114 PHE A CA 1
ATOM 887 C C . PHE A 1 114 ? 5.582 1.289 -16.757 1.00 97.69 114 PHE A C 1
ATOM 889 O O . PHE A 1 114 ? 4.772 0.459 -16.330 1.00 97.69 114 PHE A O 1
ATOM 896 N N . GLY A 1 115 ? 5.591 1.691 -18.026 1.00 93.62 115 GLY A N 1
ATOM 897 C CA . GLY A 1 115 ? 4.689 1.202 -19.071 1.00 93.62 115 GLY A CA 1
ATOM 898 C C . GLY A 1 115 ? 3.246 1.703 -18.971 1.00 93.62 115 GLY A C 1
ATOM 899 O O . GLY A 1 115 ? 2.383 1.226 -19.705 1.00 93.62 115 GLY A O 1
ATOM 900 N N . SER A 1 116 ? 2.938 2.618 -18.044 1.00 92.38 116 SER A N 1
ATOM 901 C CA . SER A 1 116 ? 1.564 3.064 -17.768 1.00 92.38 116 SER A CA 1
ATOM 902 C C . SER A 1 116 ? 1.512 4.367 -16.967 1.00 92.38 116 SER A C 1
ATOM 904 O O . SER A 1 116 ? 2.530 4.976 -16.654 1.00 92.38 116 SER A O 1
ATOM 906 N N . LYS A 1 117 ? 0.290 4.755 -16.602 1.00 93.25 117 LYS A N 1
ATOM 907 C CA . LYS A 1 117 ? -0.065 5.709 -15.547 1.00 93.25 117 LYS A CA 1
ATOM 908 C C . LYS A 1 117 ? -0.972 5.033 -14.509 1.00 93.25 117 LYS A C 1
ATOM 910 O O . LYS A 1 117 ? -1.533 3.975 -14.794 1.00 93.25 117 LYS A O 1
ATOM 915 N N . ILE A 1 118 ? -1.116 5.650 -13.340 1.00 93.12 118 ILE A N 1
ATOM 916 C CA . ILE A 1 118 ? -2.167 5.338 -12.358 1.00 93.12 118 ILE A CA 1
ATOM 917 C C . ILE A 1 118 ? -3.389 6.210 -12.684 1.00 93.12 118 ILE A C 1
ATOM 919 O O . ILE A 1 118 ? -3.225 7.400 -12.970 1.00 93.12 118 ILE A O 1
ATOM 923 N N . SER A 1 119 ? -4.589 5.624 -12.684 1.00 93.25 119 SER A N 1
ATOM 924 C CA . SER A 1 119 ? -5.849 6.350 -12.896 1.00 93.25 119 SER A CA 1
ATOM 925 C C . SER A 1 119 ? -6.200 7.215 -11.679 1.00 93.25 119 SER A C 1
ATOM 927 O O . SER A 1 119 ? -5.896 6.868 -10.538 1.00 93.25 119 SER A O 1
ATOM 929 N N . ASP A 1 120 ? -6.840 8.358 -11.918 1.00 92.06 120 ASP A N 1
ATOM 930 C CA . ASP A 1 120 ? -7.211 9.355 -10.905 1.00 92.06 120 ASP A CA 1
ATOM 931 C C . ASP A 1 120 ? -8.604 9.121 -10.293 1.00 92.06 120 ASP A C 1
ATOM 933 O O . ASP A 1 120 ? -9.053 9.894 -9.444 1.00 92.06 120 ASP A O 1
ATOM 937 N N . GLN A 1 121 ? -9.282 8.040 -10.690 1.00 94.94 121 GLN A N 1
ATOM 938 C CA . GLN A 1 121 ? -10.626 7.695 -10.219 1.00 94.94 121 GLN A CA 1
ATOM 939 C C . GLN A 1 121 ? -10.668 7.267 -8.749 1.00 94.94 121 GLN A C 1
ATOM 941 O O . GLN A 1 121 ? -11.704 7.413 -8.097 1.00 94.94 121 GLN A O 1
ATOM 946 N N . VAL A 1 122 ? -9.564 6.725 -8.228 1.00 95.69 122 VAL A N 1
ATOM 947 C CA . VAL A 1 122 ? -9.441 6.311 -6.828 1.00 95.69 122 VAL A CA 1
ATOM 948 C C . VAL A 1 122 ? -8.354 7.122 -6.160 1.00 95.69 122 VAL A C 1
ATOM 950 O O . VAL A 1 122 ? -7.234 7.160 -6.657 1.00 95.69 122 VAL A O 1
ATOM 953 N N . ARG A 1 123 ? -8.667 7.706 -5.002 1.00 93.94 123 ARG A N 1
ATOM 954 C CA . ARG A 1 123 ? -7.687 8.389 -4.151 1.00 93.94 123 ARG A CA 1
ATOM 955 C C . ARG A 1 123 ? -7.889 8.069 -2.685 1.00 93.94 123 ARG A C 1
ATOM 957 O O . ARG A 1 123 ? -9.028 7.936 -2.236 1.00 93.94 123 ARG A O 1
ATOM 964 N N . SER A 1 124 ? -6.793 8.022 -1.936 1.00 93.62 124 SER A N 1
ATOM 965 C CA . SER A 1 124 ? -6.833 7.994 -0.480 1.00 93.62 124 SER A CA 1
ATOM 966 C C . SER A 1 124 ? -6.395 9.333 0.114 1.00 93.62 124 SER A C 1
ATOM 968 O O . SER A 1 124 ? -5.495 10.007 -0.392 1.00 93.62 124 SER A O 1
ATOM 970 N N . GLU A 1 125 ? -7.053 9.749 1.190 1.00 92.31 125 GLU A N 1
ATOM 971 C CA . GLU A 1 125 ? -6.740 10.982 1.907 1.00 92.31 125 GLU A CA 1
ATOM 972 C C . GLU A 1 125 ? -6.869 10.778 3.414 1.00 92.31 125 GLU A C 1
ATOM 974 O O . GLU A 1 125 ? -7.644 9.943 3.885 1.00 92.31 125 GLU A O 1
ATOM 979 N N . LYS A 1 126 ? -6.105 11.546 4.198 1.00 92.56 126 LYS A N 1
ATOM 980 C CA . LYS A 1 126 ? -6.260 11.529 5.653 1.00 92.56 126 LYS A CA 1
ATOM 981 C C . LYS A 1 126 ? -7.656 12.037 6.005 1.00 92.56 126 LYS A C 1
ATOM 983 O O . LYS A 1 126 ? -8.050 13.119 5.579 1.00 92.56 126 LYS A O 1
ATOM 988 N N . PHE A 1 127 ? -8.373 11.275 6.818 1.00 94.19 127 PHE A N 1
ATOM 989 C CA . PHE A 1 127 ? -9.747 11.572 7.188 1.00 94.19 127 PHE A CA 1
ATOM 990 C C . PHE A 1 127 ? -9.823 12.152 8.598 1.00 94.19 127 PHE A C 1
ATOM 992 O O . PHE A 1 127 ? -9.274 11.590 9.548 1.00 94.19 127 PHE A O 1
ATOM 999 N N . ILE A 1 128 ? -10.519 13.279 8.730 1.00 94.44 128 ILE A N 1
ATOM 1000 C CA . ILE A 1 128 ? -10.877 13.866 10.020 1.00 94.44 128 ILE A CA 1
ATOM 1001 C C . ILE A 1 128 ? -12.375 13.600 10.213 1.00 94.44 128 ILE A C 1
ATOM 1003 O O . ILE A 1 128 ? -13.184 14.213 9.515 1.00 94.44 128 ILE A O 1
ATOM 1007 N N . PRO A 1 129 ? -12.756 12.662 11.096 1.00 92.81 129 PRO A N 1
ATOM 1008 C CA . PRO A 1 129 ? -14.154 12.296 11.282 1.00 92.81 129 PRO A CA 1
ATOM 1009 C C . PRO A 1 129 ? -14.946 13.435 11.933 1.00 92.81 129 PRO A C 1
ATOM 1011 O O . PRO A 1 129 ? -14.430 14.165 12.782 1.00 92.81 129 PRO A O 1
ATOM 1014 N N . SER A 1 130 ? -16.226 13.557 11.569 1.00 94.00 130 SER A N 1
ATOM 1015 C CA . SER A 1 130 ? -17.166 14.415 12.295 1.00 94.00 130 SER A CA 1
ATOM 1016 C C . SER A 1 130 ? -17.377 13.895 13.719 1.00 94.00 130 SER A C 1
ATOM 1018 O O . SER A 1 130 ? -17.184 12.710 13.989 1.00 94.00 130 SER A O 1
ATOM 1020 N N . GLU A 1 131 ? -17.846 14.748 14.633 1.00 94.38 131 GLU A N 1
ATOM 1021 C CA . GLU A 1 131 ? -18.117 14.349 16.023 1.00 94.38 131 GLU A CA 1
ATOM 1022 C C . GLU A 1 131 ? -19.055 13.130 16.108 1.00 94.38 131 GLU A C 1
ATOM 1024 O O . GLU A 1 131 ? -18.871 12.246 16.947 1.00 94.38 131 GLU A O 1
ATOM 1029 N N . LYS A 1 132 ? -20.029 13.044 15.193 1.00 94.00 132 LYS A N 1
ATOM 1030 C CA . LYS A 1 132 ? -20.946 11.906 15.080 1.00 94.00 132 LYS A CA 1
ATOM 1031 C C . LYS A 1 132 ? -20.195 10.610 14.770 1.00 94.00 132 LYS A C 1
ATOM 1033 O O . LYS A 1 132 ? -20.386 9.620 15.474 1.00 94.00 132 LYS A O 1
ATOM 1038 N N . ILE A 1 133 ? -19.347 10.612 13.741 1.00 94.88 133 ILE A N 1
ATOM 1039 C CA . ILE A 1 133 ? -18.559 9.435 13.350 1.00 94.88 133 ILE A CA 1
ATOM 1040 C C . ILE A 1 133 ? -17.565 9.076 14.457 1.00 94.88 133 ILE A C 1
ATOM 1042 O O . ILE A 1 133 ? -17.467 7.904 14.814 1.00 94.88 133 ILE A O 1
ATOM 1046 N N . SER A 1 134 ? -16.890 10.066 15.047 1.00 94.56 134 SER A N 1
ATOM 1047 C CA . SER A 1 134 ? -15.941 9.859 16.148 1.00 94.56 134 SER A CA 1
ATOM 1048 C C . SER A 1 134 ? -16.587 9.127 17.319 1.00 94.56 134 SER A C 1
ATOM 1050 O O . SER A 1 134 ? -16.072 8.098 17.744 1.00 94.56 134 SER A O 1
ATOM 1052 N N . LYS A 1 135 ? -17.766 9.568 17.777 1.00 94.44 135 LYS A N 1
ATOM 1053 C CA . LYS A 1 135 ? -18.494 8.905 18.873 1.00 94.44 135 LYS A CA 1
ATOM 1054 C C . LYS A 1 135 ? -18.872 7.461 18.541 1.00 94.44 135 LYS A C 1
ATOM 1056 O O . LYS A 1 135 ? -18.793 6.591 19.408 1.00 94.44 135 LYS A O 1
ATOM 1061 N N . VAL A 1 136 ? -19.286 7.194 17.300 1.00 94.69 136 VAL A N 1
ATOM 1062 C CA . VAL A 1 136 ? -19.629 5.834 16.853 1.00 94.69 136 VAL A CA 1
ATOM 1063 C C . VAL A 1 136 ? -18.392 4.940 16.831 1.00 94.69 136 VAL A C 1
ATOM 1065 O O . VAL A 1 136 ? -18.453 3.828 17.360 1.00 94.69 136 VAL A O 1
ATOM 1068 N N . LEU A 1 137 ? -17.276 5.416 16.271 1.00 95.19 137 LEU A N 1
ATOM 1069 C CA . LEU A 1 137 ? -16.011 4.679 16.251 1.00 95.19 137 LEU A CA 1
ATOM 1070 C C . LEU A 1 137 ? -15.520 4.405 17.667 1.00 95.19 137 LEU A C 1
ATOM 1072 O O . LEU A 1 137 ? -15.321 3.251 18.023 1.00 95.19 137 LEU A O 1
ATOM 1076 N N . GLU A 1 138 ? -15.420 5.434 18.507 1.00 93.44 138 GLU A N 1
ATOM 1077 C CA . GLU A 1 138 ? -14.997 5.288 19.899 1.00 93.44 138 GLU A CA 1
ATOM 1078 C C . GLU A 1 138 ? -15.860 4.271 20.645 1.00 93.44 138 GLU A C 1
ATOM 1080 O O . GLU A 1 138 ? -15.326 3.395 21.319 1.00 93.44 138 GLU A O 1
ATOM 1085 N N . SER A 1 139 ? -17.187 4.341 20.522 1.00 93.62 139 SER A N 1
ATOM 1086 C CA . SER A 1 139 ? -18.090 3.396 21.186 1.00 93.62 139 SER A CA 1
ATOM 1087 C C . SER A 1 139 ? -17.900 1.961 20.684 1.00 93.62 139 SER A C 1
ATOM 1089 O O . SER A 1 139 ? -17.756 1.030 21.485 1.00 93.62 139 SER A O 1
ATOM 1091 N N . THR A 1 140 ? -17.858 1.782 19.362 1.00 93.81 140 THR A N 1
ATOM 1092 C CA . THR A 1 140 ? -17.765 0.467 18.712 1.00 93.81 140 THR A CA 1
ATOM 1093 C C . THR A 1 140 ? -16.431 -0.201 19.018 1.00 93.81 140 THR A C 1
ATOM 1095 O O . THR A 1 140 ? -16.398 -1.362 19.426 1.00 93.81 140 THR A O 1
ATOM 1098 N N . GLU A 1 141 ? -15.340 0.547 18.899 1.00 93.75 141 GLU A N 1
ATOM 1099 C CA . GLU A 1 141 ? -13.974 0.067 19.092 1.00 93.75 141 GLU A CA 1
ATOM 1100 C C . GLU A 1 141 ? -13.693 -0.201 20.572 1.00 93.75 141 GLU A C 1
ATOM 1102 O O . GLU A 1 141 ? -13.209 -1.277 20.921 1.00 93.75 141 GLU A O 1
ATOM 1107 N N . ASN A 1 142 ? -14.120 0.684 21.481 1.00 92.12 142 ASN A N 1
ATOM 1108 C CA . ASN A 1 142 ? -14.045 0.398 22.917 1.00 92.12 142 ASN A CA 1
ATOM 1109 C C . ASN A 1 142 ? -14.821 -0.871 23.285 1.00 92.12 142 ASN A C 1
ATOM 1111 O O . ASN A 1 142 ? -14.344 -1.673 24.088 1.00 92.12 142 ASN A O 1
ATOM 1115 N N . SER A 1 143 ? -16.021 -1.063 22.728 1.00 93.38 143 SER A N 1
ATOM 1116 C CA . SER A 1 143 ? -16.819 -2.269 22.968 1.00 93.38 143 SER A CA 1
ATOM 1117 C C . SER A 1 143 ? -16.127 -3.519 22.426 1.00 93.38 143 SER A C 1
ATOM 1119 O O . SER A 1 143 ? -16.073 -4.538 23.116 1.00 93.38 143 SER A O 1
ATOM 1121 N N . PHE A 1 144 ? -15.551 -3.435 21.225 1.00 95.31 144 PHE A N 1
ATOM 1122 C CA . PHE A 1 144 ? -14.791 -4.520 20.615 1.00 95.31 144 PHE A CA 1
ATOM 1123 C C . PHE A 1 144 ? -13.599 -4.921 21.492 1.00 95.31 144 PHE A C 1
ATOM 1125 O O . PHE A 1 144 ? -13.524 -6.068 21.932 1.00 95.31 144 PHE A O 1
ATOM 1132 N N . PHE A 1 145 ? -12.722 -3.978 21.847 1.00 94.69 145 PHE A N 1
ATOM 1133 C CA . PHE A 1 145 ? -11.550 -4.268 22.678 1.00 94.69 145 PHE A CA 1
ATOM 1134 C C . PHE A 1 145 ? -11.926 -4.736 24.085 1.00 94.69 145 PHE A C 1
ATOM 1136 O O . PHE A 1 145 ? -11.287 -5.647 24.601 1.00 94.69 145 PHE A O 1
ATOM 1143 N N . LYS A 1 146 ? -12.995 -4.208 24.694 1.00 93.25 146 LYS A N 1
ATOM 1144 C CA . LYS A 1 146 ? -13.513 -4.726 25.973 1.00 93.25 146 LYS A CA 1
ATOM 1145 C C . LYS A 1 146 ? -13.943 -6.187 25.880 1.00 93.25 146 LYS A C 1
ATOM 1147 O O . LYS A 1 146 ? -13.765 -6.919 26.844 1.00 93.25 146 LYS A O 1
ATOM 1152 N N . LYS A 1 147 ? -14.494 -6.635 24.750 1.00 93.06 147 LYS A N 1
ATOM 1153 C CA . LYS A 1 147 ? -14.843 -8.053 24.557 1.00 93.06 147 LYS A CA 1
ATOM 1154 C C . LYS A 1 147 ? -13.602 -8.929 24.399 1.00 93.06 147 LYS A C 1
ATOM 1156 O O . LYS A 1 147 ? -13.585 -10.022 24.953 1.00 93.06 147 LYS A O 1
ATOM 1161 N N . GLN A 1 148 ? -12.582 -8.447 23.687 1.00 91.62 148 GLN A N 1
ATOM 1162 C CA . GLN A 1 148 ? -11.334 -9.194 23.475 1.00 91.62 148 GLN A CA 1
ATOM 1163 C C . GLN A 1 148 ? -10.421 -9.199 24.716 1.00 91.62 148 GLN A C 1
ATOM 1165 O O . GLN A 1 148 ? -9.723 -10.175 24.971 1.00 91.62 148 GLN A O 1
ATOM 1170 N N . HIS A 1 149 ? -10.463 -8.137 25.526 1.00 85.94 149 HIS A N 1
ATOM 1171 C CA . HIS A 1 149 ? -9.625 -7.937 26.713 1.00 85.94 149 HIS A CA 1
ATOM 1172 C C . HIS A 1 149 ? -10.460 -7.589 27.975 1.00 85.94 149 HIS A C 1
ATOM 1174 O O . HIS A 1 149 ? -10.231 -6.554 28.604 1.00 85.94 149 HIS A O 1
ATOM 1180 N N . PRO A 1 150 ? -11.415 -8.437 28.411 1.00 71.06 150 PRO A N 1
ATOM 1181 C CA . PRO A 1 150 ? -12.480 -8.081 29.369 1.00 71.06 150 PRO A CA 1
ATOM 1182 C C . PRO A 1 150 ? -12.037 -7.722 30.791 1.00 71.06 150 PRO A C 1
ATOM 1184 O O . PRO A 1 150 ? -12.838 -7.210 31.570 1.00 71.06 150 PRO A O 1
ATOM 1187 N N . LYS A 1 151 ? -10.779 -7.987 31.149 1.00 73.75 151 LYS A N 1
ATOM 1188 C CA . LYS A 1 151 ? -10.207 -7.690 32.473 1.00 73.75 151 LYS A CA 1
ATOM 1189 C C . LYS A 1 151 ? -8.874 -6.948 32.390 1.00 73.75 151 LYS A C 1
ATOM 1191 O O . LYS A 1 151 ? -8.173 -6.853 33.392 1.00 73.75 151 LYS A O 1
ATOM 1196 N N . SER A 1 152 ? -8.492 -6.479 31.201 1.00 77.75 152 SER A N 1
ATOM 1197 C CA . SER A 1 152 ? -7.162 -5.916 31.008 1.00 77.75 152 SER A CA 1
ATOM 1198 C C . SER A 1 152 ? -7.136 -4.442 31.390 1.00 77.75 152 SER A C 1
ATOM 1200 O O . SER A 1 152 ? -7.846 -3.622 30.804 1.00 77.75 152 SER A O 1
ATOM 1202 N N . GLU A 1 153 ? -6.256 -4.084 32.327 1.00 86.81 153 GLU A N 1
ATOM 1203 C CA . GLU A 1 153 ? -5.901 -2.683 32.561 1.00 86.81 153 GLU A CA 1
ATOM 1204 C C . GLU A 1 153 ? -5.334 -2.014 31.304 1.00 86.81 153 GLU A C 1
ATOM 1206 O O . GLU A 1 153 ? -5.309 -0.788 31.218 1.00 86.81 153 GLU A O 1
ATOM 1211 N N . GLU A 1 154 ? -4.885 -2.800 30.325 1.00 86.38 154 GLU A N 1
ATOM 1212 C CA . GLU A 1 154 ? -4.279 -2.306 29.096 1.00 86.38 154 GLU A CA 1
ATOM 1213 C C . GLU A 1 154 ? -5.264 -1.527 28.218 1.00 86.38 154 GLU A C 1
ATOM 1215 O O . GLU A 1 154 ? -4.834 -0.720 27.399 1.00 86.38 154 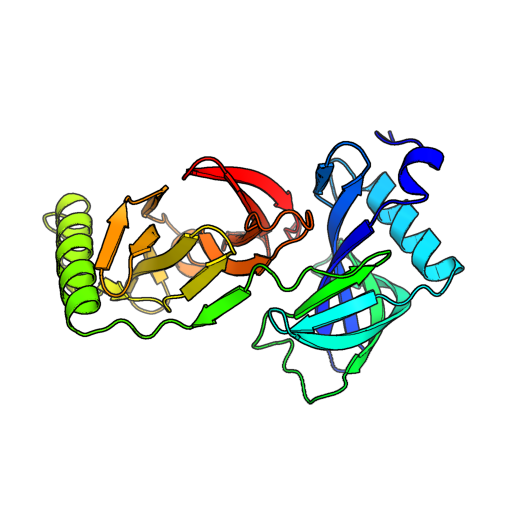GLU A O 1
ATOM 1220 N N . LEU A 1 155 ? -6.577 -1.683 28.429 1.00 89.94 155 LEU A N 1
ATOM 1221 C CA . LEU A 1 155 ? -7.609 -0.917 27.721 1.00 89.94 155 LEU A CA 1
ATOM 1222 C C . LEU A 1 155 ? -7.443 0.602 27.880 1.00 89.94 155 LEU A C 1
ATOM 1224 O O . LEU A 1 155 ? -7.841 1.352 26.993 1.00 89.94 155 LEU A O 1
ATOM 1228 N N . LYS A 1 156 ? -6.812 1.068 28.969 1.00 90.81 156 LYS A N 1
ATOM 1229 C CA . LYS A 1 156 ? -6.481 2.494 29.162 1.00 90.81 156 LYS A CA 1
ATOM 1230 C C . LYS A 1 156 ? -5.462 3.024 28.145 1.00 90.81 156 LYS A C 1
ATOM 1232 O O . LYS A 1 156 ? -5.300 4.233 28.018 1.00 90.81 156 LYS A O 1
ATOM 1237 N N . PHE A 1 157 ? -4.779 2.127 27.439 1.00 92.94 157 PHE A N 1
ATOM 1238 C CA . PHE A 1 157 ? -3.808 2.430 26.394 1.00 92.94 157 PHE A CA 1
ATOM 1239 C C . PHE A 1 157 ? -4.354 2.196 24.980 1.00 92.94 157 PHE A C 1
ATOM 1241 O O . PHE A 1 157 ? -3.572 2.153 24.028 1.00 92.94 157 PHE A O 1
ATOM 1248 N N . LEU A 1 158 ? -5.675 2.041 24.828 1.00 94.38 158 LEU A N 1
ATOM 1249 C CA . LEU A 1 158 ? -6.308 2.020 23.516 1.00 94.38 158 LEU A CA 1
ATOM 1250 C C . LEU A 1 158 ? -6.085 3.365 22.816 1.00 94.38 158 LEU A C 1
ATOM 1252 O O . LEU A 1 158 ? -6.403 4.426 23.355 1.00 94.38 158 LEU A O 1
ATOM 1256 N N . LYS A 1 159 ? -5.553 3.314 21.600 1.00 93.19 159 LYS A N 1
ATOM 1257 C CA . LYS A 1 159 ? -5.295 4.479 20.762 1.00 93.19 159 LYS A CA 1
ATOM 1258 C C . LYS A 1 159 ? -5.917 4.303 19.393 1.00 93.19 159 LYS A C 1
ATOM 1260 O O . LYS A 1 159 ? -5.874 3.228 18.800 1.00 93.19 159 LYS A O 1
ATOM 1265 N N . GLN A 1 160 ? -6.437 5.406 18.882 1.00 93.75 160 GLN A N 1
ATOM 1266 C CA . GLN A 1 160 ? -6.850 5.534 17.498 1.00 93.75 160 GLN A CA 1
ATOM 1267 C C . GLN A 1 160 ? -5.640 5.912 16.638 1.00 93.75 160 GLN A C 1
ATOM 1269 O O . GLN A 1 160 ? -4.927 6.872 16.939 1.00 93.75 160 GLN A O 1
ATOM 1274 N N . GLY A 1 161 ? -5.410 5.159 15.566 1.00 91.69 161 GLY A N 1
ATOM 1275 C CA . GLY A 1 161 ? -4.447 5.502 14.526 1.00 91.69 161 GLY A CA 1
ATOM 1276 C C . GLY A 1 161 ? -4.961 6.602 13.592 1.00 91.69 161 GLY A C 1
ATOM 1277 O O . GLY A 1 161 ? -6.046 7.153 13.766 1.00 91.69 161 GLY A O 1
ATOM 1278 N N . ASN A 1 162 ? -4.188 6.918 12.552 1.00 91.94 162 ASN A N 1
ATOM 1279 C CA . ASN A 1 162 ? -4.705 7.776 11.486 1.00 91.94 162 ASN A CA 1
ATOM 1280 C C . ASN A 1 162 ? -5.891 7.092 10.795 1.00 91.94 162 ASN A C 1
ATOM 1282 O O . ASN A 1 162 ? -5.852 5.891 10.531 1.00 91.94 162 ASN A O 1
ATOM 1286 N N . LEU A 1 163 ? -6.918 7.879 10.482 1.00 95.25 163 LEU A N 1
ATOM 1287 C CA . LEU A 1 163 ? -8.016 7.440 9.635 1.00 95.25 163 LEU A CA 1
ATOM 1288 C C . LEU A 1 163 ? -7.762 7.874 8.199 1.00 95.25 163 LEU A C 1
ATOM 1290 O O . LEU A 1 163 ? -7.182 8.940 7.962 1.00 95.25 163 LEU A O 1
ATOM 1294 N N . TYR A 1 164 ? -8.252 7.079 7.259 1.00 95.81 164 TYR A N 1
ATOM 1295 C CA . TYR A 1 164 ? -8.146 7.380 5.838 1.00 95.81 164 TYR A CA 1
ATOM 1296 C C . TYR A 1 164 ? -9.500 7.235 5.170 1.00 95.81 164 TYR A C 1
ATOM 1298 O O . TYR A 1 164 ? -10.252 6.313 5.478 1.00 95.81 164 TYR A O 1
ATOM 1306 N N . ARG A 1 165 ? -9.799 8.146 4.251 1.00 96.00 165 ARG A N 1
ATOM 1307 C CA . ARG A 1 165 ? -10.948 8.069 3.358 1.00 96.00 165 ARG A CA 1
ATOM 1308 C C . ARG A 1 165 ? -10.444 7.633 1.996 1.00 96.00 165 ARG A C 1
ATOM 1310 O O . ARG A 1 165 ? -9.490 8.211 1.484 1.00 96.00 165 ARG A O 1
ATOM 1317 N N . ILE A 1 166 ? -11.082 6.622 1.428 1.00 96.44 166 ILE A N 1
ATOM 1318 C CA . ILE A 1 166 ? -10.856 6.174 0.059 1.00 96.44 166 ILE A CA 1
ATOM 1319 C C . ILE A 1 166 ? -12.055 6.639 -0.748 1.00 96.44 166 ILE A C 1
ATOM 1321 O O . ILE A 1 166 ? -13.179 6.207 -0.494 1.00 96.44 166 ILE A O 1
ATOM 1325 N N . VAL A 1 167 ? -11.811 7.518 -1.708 1.00 95.50 167 VAL A N 1
ATOM 1326 C CA . VAL A 1 167 ? -12.825 7.984 -2.652 1.00 95.50 167 VAL A CA 1
ATOM 1327 C C . VAL A 1 167 ? -12.693 7.147 -3.915 1.00 95.50 167 VAL A C 1
ATOM 1329 O O . VAL A 1 167 ? -11.599 7.051 -4.464 1.00 95.50 167 VAL A O 1
ATOM 1332 N N . SER A 1 168 ? -13.790 6.533 -4.357 1.00 95.19 168 SER A N 1
ATOM 1333 C CA . SER A 1 168 ? -13.892 5.819 -5.636 1.00 95.19 168 SER A CA 1
ATOM 1334 C C . SER A 1 168 ? -15.178 6.232 -6.362 1.00 95.19 168 SER A C 1
ATOM 1336 O O . SER A 1 168 ? -16.081 6.766 -5.712 1.00 95.19 168 SER A O 1
ATOM 1338 N N . PRO A 1 169 ? -15.334 5.962 -7.672 1.00 94.19 169 PRO A N 1
ATOM 1339 C CA . PRO A 1 169 ? -16.499 6.429 -8.428 1.00 94.19 169 PRO A CA 1
ATOM 1340 C C . PRO A 1 169 ? -17.839 5.891 -7.917 1.00 94.19 169 PRO A C 1
ATOM 1342 O O . PRO A 1 169 ? -18.871 6.534 -8.088 1.00 94.19 169 PRO A O 1
ATOM 1345 N N . LYS A 1 170 ? -17.840 4.689 -7.326 1.00 89.50 170 LYS A N 1
ATOM 1346 C CA . LYS A 1 170 ? -19.071 4.005 -6.900 1.00 89.50 170 LYS A CA 1
ATOM 1347 C C . LYS A 1 170 ? -19.403 4.230 -5.432 1.00 89.50 170 LYS A C 1
ATOM 1349 O O . LYS A 1 170 ? -20.576 4.311 -5.086 1.00 89.50 170 LYS A O 1
ATOM 1354 N N . LYS A 1 171 ? -18.382 4.247 -4.577 1.00 93.75 171 LYS A N 1
ATOM 1355 C CA . LYS A 1 171 ? -18.524 4.286 -3.120 1.00 93.75 171 LYS A CA 1
ATOM 1356 C C . LYS A 1 171 ? -17.321 4.956 -2.482 1.00 93.75 171 LYS A C 1
ATOM 1358 O O . LYS A 1 171 ? -16.223 4.976 -3.039 1.00 93.75 171 LYS A O 1
ATOM 1363 N N . GLU A 1 172 ? -17.522 5.429 -1.269 1.00 95.94 172 GLU A N 1
ATOM 1364 C CA . GLU A 1 172 ? -16.438 5.877 -0.417 1.00 95.94 172 GLU A CA 1
ATOM 1365 C C . GLU A 1 172 ? -16.276 4.930 0.758 1.00 95.94 172 GLU A C 1
ATOM 1367 O O . GLU A 1 172 ? -17.233 4.289 1.200 1.00 95.94 172 GLU A O 1
ATOM 1372 N N . TYR A 1 173 ? -15.054 4.849 1.264 1.00 97.00 173 TYR A N 1
ATOM 1373 C CA . TYR A 1 173 ? -14.724 3.982 2.379 1.00 97.00 173 TYR A CA 1
ATOM 1374 C C . TYR A 1 173 ? -13.908 4.732 3.416 1.00 97.00 173 TYR A C 1
ATOM 1376 O O . TYR A 1 173 ? -13.123 5.616 3.079 1.00 97.00 173 TYR A O 1
ATOM 1384 N N . VAL A 1 174 ? -14.051 4.341 4.676 1.00 97.12 174 VAL A N 1
ATOM 1385 C CA . VAL A 1 174 ? -13.197 4.797 5.770 1.00 97.12 174 VAL A CA 1
ATOM 1386 C C . VAL A 1 174 ? -12.408 3.616 6.300 1.00 97.12 174 VAL A C 1
ATOM 1388 O O . VAL A 1 174 ? -12.982 2.633 6.771 1.00 97.12 174 VAL A O 1
ATOM 1391 N N . VAL A 1 175 ? -11.086 3.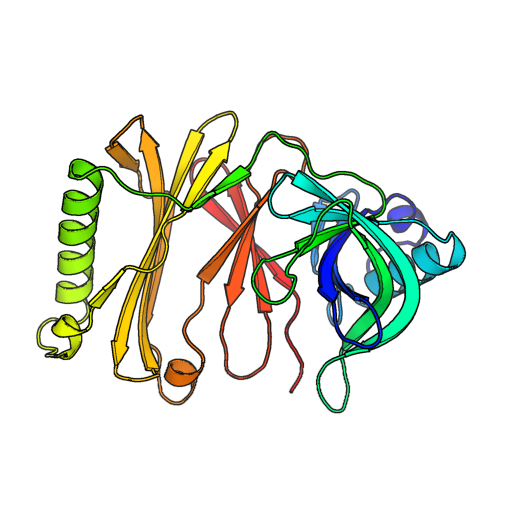736 6.242 1.00 97.44 175 VAL A N 1
ATOM 1392 C CA . VAL A 1 175 ? -10.143 2.818 6.872 1.00 97.44 175 VAL A CA 1
ATOM 1393 C C . VAL A 1 175 ? -9.858 3.321 8.279 1.00 97.44 175 VAL A C 1
ATOM 1395 O O . VAL A 1 175 ? -9.437 4.466 8.472 1.00 97.44 175 VAL A O 1
ATOM 1398 N N . VAL A 1 176 ? -10.075 2.455 9.262 1.00 97.06 176 VAL A N 1
ATOM 1399 C CA . VAL A 1 176 ? -9.770 2.718 10.668 1.00 97.06 176 VAL A CA 1
ATOM 1400 C C . VAL A 1 176 ? -8.795 1.689 11.201 1.00 97.06 176 VAL A C 1
ATOM 1402 O O . VAL A 1 176 ? -8.853 0.512 10.847 1.00 97.06 176 VAL A O 1
ATOM 1405 N N . ARG A 1 177 ? -7.921 2.143 12.097 1.00 95.19 177 ARG A N 1
ATOM 1406 C CA . ARG A 1 177 ? -7.055 1.283 12.892 1.00 95.19 177 ARG A CA 1
ATOM 1407 C C . ARG A 1 177 ? -7.057 1.762 14.332 1.00 95.19 177 ARG A C 1
ATOM 1409 O O . ARG A 1 177 ? -6.801 2.936 14.587 1.00 95.19 177 ARG A O 1
ATOM 1416 N N . TYR A 1 178 ? -7.298 0.845 15.252 1.00 96.06 178 TYR A N 1
ATOM 1417 C CA . TYR A 1 178 ? -7.131 1.041 16.685 1.00 96.06 178 TYR A CA 1
ATOM 1418 C C . TYR A 1 178 ? -6.124 0.030 17.209 1.00 96.06 178 TYR A C 1
ATOM 1420 O O . TYR A 1 178 ? -6.053 -1.091 16.708 1.00 96.06 178 TYR A O 1
ATOM 1428 N N . SER A 1 179 ? -5.346 0.407 18.215 1.00 94.88 179 SER A N 1
ATOM 1429 C CA . SER A 1 179 ? -4.432 -0.526 18.863 1.00 94.88 179 SER A CA 1
ATOM 1430 C C . SER A 1 179 ? -4.201 -0.214 20.332 1.00 94.88 179 SER A C 1
ATOM 1432 O O . SER A 1 179 ? -4.338 0.926 20.776 1.00 94.88 179 SER A O 1
ATOM 1434 N N . ILE A 1 180 ? -3.863 -1.244 21.103 1.00 93.94 180 ILE A N 1
ATOM 1435 C CA . ILE A 1 180 ? -3.367 -1.097 22.472 1.00 93.94 180 ILE A CA 1
ATOM 1436 C C . ILE A 1 180 ? -1.856 -0.900 22.382 1.00 93.94 180 ILE A C 1
ATOM 1438 O O . ILE A 1 180 ? -1.135 -1.821 22.001 1.00 93.94 180 ILE A O 1
ATOM 1442 N N . GLN A 1 181 ? -1.375 0.291 22.741 1.00 90.25 181 GLN A N 1
ATOM 1443 C CA . GLN A 1 181 ? 0.054 0.616 22.692 1.00 90.25 181 GLN A CA 1
ATOM 1444 C C . GLN A 1 181 ? 0.628 0.862 24.082 1.00 90.25 181 GLN A C 1
ATOM 1446 O O . GLN A 1 181 ? 0.295 1.852 24.736 1.00 90.25 181 GLN A O 1
ATOM 1451 N N . ILE A 1 182 ? 1.558 0.010 24.504 1.00 88.56 182 ILE A N 1
ATOM 1452 C CA . ILE A 1 182 ? 2.227 0.110 25.801 1.00 88.56 182 ILE A CA 1
ATOM 1453 C C . ILE A 1 182 ? 3.701 0.399 25.558 1.00 88.56 182 ILE A C 1
ATOM 1455 O O . ILE A 1 182 ? 4.446 -0.450 25.077 1.00 88.56 182 ILE A O 1
ATOM 1459 N N . LYS A 1 183 ? 4.136 1.608 25.925 1.00 86.81 183 LYS A N 1
ATOM 1460 C CA . LYS A 1 183 ? 5.478 2.116 25.602 1.00 86.81 183 LYS A CA 1
ATOM 1461 C C . LYS A 1 183 ? 5.717 2.062 24.082 1.00 86.81 183 LYS A C 1
ATOM 1463 O O . LYS A 1 183 ? 4.991 2.732 23.354 1.00 86.81 183 LYS A O 1
ATOM 1468 N N . ALA A 1 184 ? 6.723 1.311 23.633 1.00 83.88 184 ALA A N 1
ATOM 1469 C CA . ALA A 1 184 ? 7.068 1.133 22.225 1.00 83.88 184 ALA A CA 1
ATOM 1470 C C . ALA A 1 184 ? 6.346 -0.056 21.567 1.00 83.88 184 ALA A C 1
ATOM 1472 O O . ALA A 1 184 ? 6.490 -0.251 20.369 1.00 83.88 184 ALA A O 1
ATOM 1473 N N . GLU A 1 185 ? 5.587 -0.844 22.331 1.00 88.31 185 GLU A N 1
ATOM 1474 C CA . GLU A 1 185 ? 4.993 -2.086 21.844 1.00 88.31 185 GLU A CA 1
ATOM 1475 C C . GLU A 1 185 ? 3.516 -1.909 21.485 1.00 88.31 185 GLU A C 1
ATOM 1477 O O . GLU A 1 185 ? 2.727 -1.363 22.264 1.00 88.31 185 GLU A O 1
ATOM 1482 N N . GLU A 1 186 ? 3.120 -2.436 20.332 1.00 90.94 186 GLU A N 1
ATOM 1483 C CA . GLU A 1 186 ? 1.725 -2.670 19.975 1.00 90.94 186 GLU A CA 1
ATOM 1484 C C . GLU A 1 186 ? 1.315 -4.055 20.494 1.00 90.94 186 GLU A C 1
ATOM 1486 O O . GLU A 1 186 ? 1.852 -5.070 20.073 1.00 90.94 186 GLU A O 1
ATOM 1491 N N . LYS A 1 187 ? 0.392 -4.129 21.454 1.00 91.56 187 LYS A N 1
ATOM 1492 C CA . LYS A 1 187 ? -0.030 -5.407 22.062 1.00 91.56 187 LYS A CA 1
ATOM 1493 C C . LYS A 1 187 ? -1.130 -6.098 21.278 1.00 91.56 187 LYS A C 1
ATOM 1495 O O . LYS A 1 187 ? -1.186 -7.321 21.212 1.00 91.56 187 LYS A O 1
ATOM 1500 N N . SER A 1 188 ? -2.020 -5.315 20.697 1.00 93.56 188 SER A N 1
ATOM 1501 C CA . SER A 1 188 ? -3.069 -5.801 19.816 1.00 93.56 188 SER A CA 1
ATOM 1502 C C . SER A 1 188 ? -3.539 -4.670 18.923 1.00 93.56 188 SER A C 1
ATOM 1504 O O . SER A 1 188 ? -3.444 -3.496 19.294 1.00 93.56 188 SER A O 1
ATOM 1506 N N . TYR A 1 189 ? -4.056 -5.014 17.751 1.00 94.94 189 TYR A N 1
ATOM 1507 C CA . TYR A 1 189 ? -4.638 -4.048 16.830 1.00 94.94 189 TYR A CA 1
ATOM 1508 C C . TYR A 1 189 ? -5.940 -4.568 16.251 1.00 94.94 189 TYR A C 1
ATOM 1510 O O . TYR A 1 189 ? -6.150 -5.771 16.134 1.00 94.94 189 TYR A O 1
ATOM 1518 N N . HIS A 1 190 ? -6.782 -3.633 15.835 1.00 96.81 190 HIS A N 1
ATOM 1519 C CA . HIS A 1 190 ? -7.985 -3.865 15.066 1.00 96.81 190 HIS A CA 1
ATOM 1520 C C . HIS A 1 190 ? -7.998 -2.887 13.886 1.00 96.81 190 HIS A C 1
ATOM 1522 O O . HIS A 1 190 ? -8.007 -1.671 14.084 1.00 96.81 190 HIS A O 1
ATOM 1528 N N . THR A 1 191 ? -7.967 -3.409 12.660 1.00 96.81 191 THR A N 1
ATOM 1529 C CA . THR A 1 191 ? -8.143 -2.642 11.420 1.00 96.81 191 THR A CA 1
ATOM 1530 C C . THR A 1 191 ? -9.503 -2.994 10.826 1.00 96.81 191 THR A C 1
ATOM 1532 O O . THR A 1 191 ? -9.842 -4.169 10.690 1.00 96.81 191 THR A O 1
ATOM 1535 N N . SER A 1 192 ? -10.287 -1.993 10.442 1.00 97.38 192 SER A N 1
ATOM 1536 C CA . SER A 1 192 ? -11.575 -2.184 9.771 1.00 97.38 192 SER A CA 1
ATOM 1537 C C . SER A 1 192 ? -11.732 -1.223 8.598 1.00 97.38 192 SER A C 1
ATOM 1539 O O . SER A 1 192 ? -11.146 -0.140 8.590 1.00 97.38 192 SER A O 1
ATOM 1541 N N . ILE A 1 193 ? -12.561 -1.604 7.626 1.00 98.06 193 ILE A N 1
ATOM 1542 C CA . ILE A 1 193 ? -13.012 -0.706 6.558 1.00 98.06 193 ILE A CA 1
ATOM 1543 C C . ILE A 1 193 ? -14.531 -0.666 6.555 1.00 98.06 193 ILE A C 1
ATOM 1545 O O . ILE A 1 193 ? -15.185 -1.710 6.503 1.00 98.06 193 ILE A O 1
ATOM 1549 N N . TYR A 1 194 ? -15.074 0.544 6.588 1.00 97.06 194 TYR A N 1
ATOM 1550 C CA . TYR A 1 194 ? -16.504 0.814 6.514 1.00 97.06 194 TYR A CA 1
ATOM 1551 C C . TYR A 1 194 ? -16.830 1.532 5.211 1.00 97.06 194 TYR A C 1
ATOM 1553 O O . TYR A 1 194 ? -16.031 2.337 4.740 1.00 97.06 194 TYR A O 1
ATOM 1561 N N . GLU A 1 195 ? -18.009 1.283 4.657 1.00 96.31 195 GLU A N 1
ATOM 1562 C CA . GLU A 1 195 ? -18.612 2.185 3.675 1.00 96.31 195 GLU A CA 1
ATOM 1563 C C . GLU A 1 195 ? -18.902 3.537 4.338 1.00 96.31 195 GLU A C 1
ATOM 1565 O O . GLU A 1 195 ? -19.288 3.598 5.510 1.00 96.31 195 GLU A O 1
ATOM 1570 N N . LEU A 1 196 ? -18.693 4.621 3.598 1.00 94.56 196 LEU A N 1
ATOM 1571 C CA . LEU A 1 196 ? -19.020 5.972 4.027 1.00 94.56 196 LEU A CA 1
ATOM 1572 C C . LEU A 1 196 ? -20.219 6.471 3.229 1.00 94.56 196 LEU A C 1
ATOM 1574 O O . LEU A 1 196 ? -20.156 6.629 2.012 1.00 94.56 196 LEU A O 1
ATOM 1578 N N . GLU A 1 197 ? -21.308 6.740 3.940 1.00 89.88 197 GLU A N 1
ATOM 1579 C CA . GLU A 1 197 ? -22.538 7.280 3.374 1.00 89.88 197 GLU A CA 1
ATOM 1580 C C . GLU A 1 197 ? -22.767 8.673 3.957 1.00 89.88 197 GLU A C 1
ATOM 1582 O O . GLU A 1 197 ? -23.261 8.834 5.079 1.00 89.88 197 GLU A O 1
ATOM 1587 N N . ASN A 1 198 ? -22.378 9.698 3.197 1.00 82.75 198 ASN A N 1
ATOM 1588 C CA . ASN A 1 198 ? -22.368 11.091 3.644 1.00 82.75 198 ASN A CA 1
ATOM 1589 C C . ASN A 1 198 ? -21.518 11.259 4.923 1.00 82.75 198 ASN A C 1
ATOM 1591 O O . ASN A 1 198 ? -20.296 11.172 4.881 1.00 82.75 198 ASN A O 1
ATOM 1595 N N . GLU A 1 199 ? -22.167 11.456 6.074 1.00 80.75 199 GLU A N 1
ATOM 1596 C CA . GLU A 1 199 ? -21.534 11.601 7.392 1.00 80.75 199 GLU A CA 1
ATOM 1597 C C . GLU A 1 199 ? -21.867 10.439 8.340 1.00 80.75 199 GLU A C 1
ATOM 1599 O O . GLU A 1 199 ? -22.005 10.613 9.556 1.00 80.75 199 GLU A O 1
ATOM 1604 N N . SER A 1 200 ? -22.098 9.244 7.802 1.00 90.88 200 SER A N 1
ATOM 1605 C CA . SER A 1 200 ? -22.393 8.055 8.603 1.00 90.88 200 SER A CA 1
ATOM 1606 C C . SER A 1 200 ? -21.578 6.859 8.133 1.00 90.88 200 SER A C 1
ATOM 1608 O O . SER A 1 200 ? -21.337 6.677 6.942 1.00 90.88 200 SER A O 1
ATOM 1610 N N . LEU A 1 201 ? -21.145 6.046 9.099 1.00 93.50 201 LEU A N 1
ATOM 1611 C CA . LEU A 1 201 ? -20.510 4.766 8.817 1.00 93.50 201 LEU A CA 1
ATOM 1612 C C . LEU A 1 201 ? -21.591 3.763 8.438 1.00 93.50 201 LEU A C 1
ATOM 1614 O O . LEU A 1 201 ? -22.496 3.494 9.230 1.00 93.50 201 LEU A O 1
ATOM 1618 N N . GLY A 1 202 ? -21.486 3.245 7.225 1.00 93.44 202 GLY A N 1
ATOM 1619 C CA . GLY A 1 202 ? -22.326 2.180 6.718 1.00 93.44 202 GLY A CA 1
ATOM 1620 C C . GLY A 1 202 ? -21.774 0.808 7.094 1.00 93.44 202 GLY A C 1
ATOM 1621 O O . GLY A 1 202 ? -21.219 0.573 8.173 1.00 93.44 202 GLY A O 1
ATOM 1622 N N . LYS A 1 203 ? -21.934 -0.131 6.168 1.00 94.12 203 LYS A N 1
ATOM 1623 C CA . LYS A 1 203 ? -21.519 -1.522 6.333 1.00 94.12 203 LYS A CA 1
ATOM 1624 C C . LYS A 1 203 ? -20.000 -1.645 6.508 1.00 94.12 203 LYS A C 1
ATOM 1626 O O . LYS A 1 203 ? -19.229 -1.055 5.757 1.00 94.12 203 LYS A O 1
ATOM 1631 N N . LYS A 1 204 ? -19.567 -2.497 7.444 1.00 96.00 204 LYS A N 1
ATOM 1632 C CA . LYS A 1 204 ? -18.174 -2.960 7.524 1.00 96.00 204 LYS A CA 1
ATOM 1633 C C . LYS A 1 204 ? -17.904 -3.994 6.425 1.00 96.00 204 LYS A C 1
ATOM 1635 O O . LYS A 1 204 ? -18.584 -5.018 6.368 1.00 96.00 204 LYS A O 1
ATOM 1640 N N . ILE A 1 205 ? -16.915 -3.738 5.572 1.00 96.94 205 ILE A N 1
ATOM 1641 C CA . ILE A 1 205 ? -16.536 -4.610 4.443 1.00 96.94 205 ILE A CA 1
ATOM 1642 C C . ILE A 1 205 ? -15.232 -5.380 4.683 1.00 96.94 205 ILE A C 1
ATOM 1644 O O . ILE A 1 205 ? -14.899 -6.295 3.929 1.00 96.94 205 ILE A O 1
ATOM 1648 N N . PHE A 1 206 ? -14.496 -5.011 5.732 1.00 97.69 206 PHE A N 1
ATOM 1649 C CA . PHE A 1 206 ? -13.255 -5.653 6.147 1.00 97.69 206 PHE A CA 1
ATOM 1650 C C . PHE A 1 206 ? -13.045 -5.494 7.650 1.00 97.69 206 PHE A C 1
ATOM 1652 O O . PHE A 1 206 ? -13.319 -4.428 8.202 1.00 97.69 206 PHE A O 1
ATOM 1659 N N . GLU A 1 207 ? -12.533 -6.546 8.285 1.00 96.44 207 GLU A N 1
ATOM 1660 C CA . GLU A 1 207 ? -12.169 -6.575 9.698 1.00 96.44 207 GLU A CA 1
ATOM 1661 C C . GLU A 1 207 ? -10.960 -7.492 9.903 1.00 96.44 207 GLU A C 1
ATOM 1663 O O . GLU A 1 207 ? -10.967 -8.648 9.464 1.00 96.44 207 GLU A O 1
ATOM 1668 N N . LYS A 1 208 ? -9.940 -6.998 10.604 1.00 96.00 208 LYS A N 1
ATOM 1669 C CA . LYS A 1 208 ? -8.836 -7.803 11.126 1.00 96.00 208 LYS A CA 1
ATOM 1670 C C . LYS A 1 208 ? -8.484 -7.381 12.537 1.00 96.00 208 LYS A C 1
ATOM 1672 O O . LYS A 1 208 ? -8.331 -6.197 12.807 1.00 96.00 208 LYS A O 1
ATOM 1677 N N . PHE A 1 209 ? -8.320 -8.372 13.405 1.00 95.12 209 PHE A N 1
ATOM 1678 C CA . PHE A 1 209 ? -7.847 -8.217 14.771 1.00 95.12 209 PHE A CA 1
ATOM 1679 C C . PHE A 1 209 ? -6.763 -9.249 15.055 1.00 95.12 209 PHE A C 1
ATOM 1681 O O . PHE A 1 209 ? -6.884 -10.402 14.638 1.00 95.12 209 PHE A O 1
ATOM 1688 N N . GLU A 1 210 ? -5.735 -8.841 15.786 1.00 93.19 210 GLU A N 1
ATOM 1689 C CA . GLU A 1 210 ? -4.661 -9.726 16.221 1.00 93.19 210 GLU A CA 1
ATOM 1690 C C . GLU A 1 210 ? -4.122 -9.259 17.574 1.00 93.19 210 GLU A C 1
ATOM 1692 O O . GLU A 1 210 ? -3.969 -8.058 17.816 1.00 93.19 210 GLU A O 1
ATOM 1697 N N . VAL A 1 211 ? -3.824 -10.220 18.449 1.00 91.88 211 VAL A N 1
ATOM 1698 C CA . VAL A 1 211 ? -3.022 -10.005 19.657 1.00 91.88 211 VAL A CA 1
ATOM 1699 C C . VAL A 1 211 ? -1.595 -10.404 19.313 1.00 91.88 211 VAL A C 1
ATOM 1701 O O . VAL A 1 211 ? -1.357 -11.531 18.888 1.00 91.88 211 VAL A O 1
ATOM 1704 N N . LEU A 1 212 ? -0.660 -9.473 19.464 1.00 89.38 212 LEU A N 1
ATOM 1705 C CA . LEU A 1 212 ? 0.735 -9.670 19.095 1.00 89.38 212 LEU A CA 1
ATOM 1706 C C . LEU A 1 212 ? 1.487 -10.328 20.250 1.00 89.38 212 LEU A C 1
ATOM 1708 O O . LEU A 1 212 ? 1.396 -9.899 21.403 1.00 89.38 212 LEU A O 1
ATOM 1712 N N . HIS A 1 213 ? 2.242 -11.376 19.934 1.00 82.81 213 HIS A N 1
ATOM 1713 C CA . HIS A 1 213 ? 3.033 -12.117 20.910 1.00 82.81 213 HIS A CA 1
ATOM 1714 C C . HIS A 1 213 ? 4.519 -11.756 20.798 1.00 82.81 213 HIS A C 1
ATOM 1716 O O . HIS A 1 213 ? 5.056 -11.633 19.698 1.00 82.81 213 HIS A O 1
ATOM 1722 N N . ASN A 1 214 ? 5.191 -11.663 21.949 1.00 75.38 214 ASN A N 1
ATOM 1723 C CA . ASN A 1 214 ? 6.646 -11.528 22.069 1.00 75.38 214 ASN A CA 1
ATOM 1724 C C . ASN A 1 214 ? 7.221 -10.393 21.203 1.00 75.38 214 ASN A C 1
ATOM 1726 O O . ASN A 1 214 ? 6.764 -9.256 21.308 1.00 75.38 214 ASN A O 1
ATOM 1730 N N . GLU A 1 215 ? 8.232 -10.672 20.377 1.00 75.88 215 GLU A N 1
ATOM 1731 C CA . GLU A 1 215 ? 8.996 -9.619 19.709 1.00 75.88 215 GLU A CA 1
ATOM 1732 C C . GLU A 1 215 ? 8.191 -8.961 18.573 1.00 75.88 215 GLU A C 1
ATOM 1734 O O . GLU A 1 215 ? 8.445 -7.800 18.274 1.00 75.88 215 GLU A O 1
ATOM 1739 N N . GLN A 1 216 ? 7.128 -9.593 18.041 1.00 78.88 216 GLN A N 1
ATOM 1740 C CA . GLN A 1 216 ? 6.215 -8.954 17.067 1.00 78.88 216 GLN A CA 1
ATOM 1741 C C . GLN A 1 216 ? 5.611 -7.654 17.600 1.00 78.88 216 GLN A C 1
ATOM 1743 O O . GLN A 1 216 ? 5.410 -6.705 16.846 1.00 78.88 216 GLN A O 1
ATOM 1748 N N . ALA A 1 217 ? 5.346 -7.597 18.908 1.00 83.81 217 ALA A N 1
ATOM 1749 C CA . ALA A 1 217 ? 4.770 -6.419 19.536 1.00 83.81 217 ALA A CA 1
ATOM 1750 C C . ALA A 1 217 ? 5.682 -5.186 19.400 1.00 83.81 217 ALA A C 1
ATOM 1752 O O . ALA A 1 217 ? 5.178 -4.071 19.297 1.00 83.81 217 ALA A O 1
ATOM 1753 N N . PHE A 1 218 ? 7.007 -5.371 19.347 1.00 83.94 218 PHE A N 1
ATOM 1754 C CA . PHE A 1 218 ? 7.968 -4.278 19.156 1.00 83.94 218 PHE A CA 1
ATOM 1755 C C . PHE A 1 218 ? 8.015 -3.756 17.718 1.00 83.94 218 PHE A C 1
ATOM 1757 O O . PHE A 1 218 ? 8.288 -2.575 17.517 1.00 83.94 218 PHE A O 1
ATOM 1764 N N . TYR A 1 219 ? 7.747 -4.610 16.730 1.00 79.44 219 TYR A N 1
ATOM 1765 C CA . TYR A 1 219 ? 7.714 -4.212 15.320 1.00 79.44 219 TYR A CA 1
ATOM 1766 C C . TYR A 1 219 ? 6.370 -3.584 14.934 1.00 79.44 219 TYR A C 1
ATOM 1768 O O . TYR A 1 219 ? 6.317 -2.712 14.068 1.00 79.44 219 TYR A O 1
ATOM 1776 N N . GLY A 1 220 ? 5.291 -3.984 15.610 1.00 81.94 220 GLY A N 1
ATOM 1777 C CA . GLY A 1 220 ? 3.926 -3.588 15.282 1.00 81.94 220 GLY A CA 1
ATOM 1778 C C . GLY A 1 220 ? 3.203 -4.657 14.466 1.00 81.94 220 GLY A C 1
ATOM 1779 O O . GLY A 1 220 ? 3.809 -5.594 13.950 1.00 81.94 220 GLY A O 1
ATOM 1780 N N . GLY A 1 221 ? 1.879 -4.546 14.389 1.00 84.56 221 GLY A N 1
ATOM 1781 C CA . GLY A 1 221 ? 1.039 -5.549 13.746 1.00 84.56 221 GLY A CA 1
ATOM 1782 C C . GLY A 1 221 ? 0.964 -5.433 12.227 1.00 84.56 221 GLY A C 1
ATOM 1783 O O . GLY A 1 221 ? 1.617 -4.620 11.581 1.00 84.56 221 GLY A O 1
ATOM 1784 N N . LYS A 1 222 ? 0.091 -6.241 11.628 1.00 88.69 222 LYS A N 1
ATOM 1785 C CA . LYS A 1 222 ? -0.187 -6.190 10.187 1.00 88.69 222 LYS A CA 1
ATOM 1786 C C . LYS A 1 222 ? -1.275 -5.166 9.862 1.00 88.69 222 LYS A C 1
ATOM 1788 O O . LYS A 1 222 ? -1.921 -4.622 10.759 1.00 88.69 222 LYS A O 1
ATOM 1793 N N . TYR A 1 223 ? -1.508 -4.940 8.570 1.00 91.88 223 TYR A N 1
ATOM 1794 C CA . TYR A 1 223 ? -2.567 -4.077 8.037 1.00 91.88 223 TYR A CA 1
ATOM 1795 C C . TYR A 1 223 ? -2.470 -2.601 8.451 1.00 91.88 223 TYR A C 1
ATOM 1797 O O . TYR A 1 223 ? -3.462 -1.981 8.853 1.00 91.88 223 TYR A O 1
ATOM 1805 N N . HIS A 1 224 ? -1.275 -2.022 8.336 1.00 91.75 224 HIS A N 1
ATOM 1806 C CA . HIS A 1 224 ? -1.095 -0.572 8.344 1.00 91.75 224 HIS A CA 1
ATOM 1807 C C . HIS A 1 224 ? -1.413 -0.029 6.950 1.00 91.75 224 HIS A C 1
ATOM 1809 O O . HIS A 1 224 ? -0.731 -0.358 5.987 1.00 91.75 224 HIS A O 1
ATOM 1815 N N . PHE A 1 225 ? -2.464 0.776 6.818 1.00 93.94 225 PHE A N 1
ATOM 1816 C CA . PHE A 1 225 ? -2.841 1.334 5.520 1.00 93.94 225 PHE A CA 1
ATOM 1817 C C . PHE A 1 225 ? -1.751 2.263 4.979 1.00 93.94 225 PHE A C 1
ATOM 1819 O O . PHE A 1 225 ? -1.315 3.174 5.689 1.00 93.94 225 PHE A O 1
ATOM 1826 N N . ILE A 1 226 ? -1.336 2.032 3.733 1.00 92.00 226 ILE A N 1
ATOM 1827 C CA . ILE A 1 226 ? -0.402 2.904 3.024 1.00 92.00 226 ILE A CA 1
ATOM 1828 C C . ILE A 1 226 ? -1.171 3.837 2.090 1.00 92.00 226 ILE A C 1
ATOM 1830 O O . ILE A 1 226 ? -1.144 5.052 2.282 1.00 92.00 226 ILE A O 1
ATOM 1834 N N . ASP A 1 227 ? -1.828 3.269 1.079 1.00 93.44 227 ASP A N 1
ATOM 1835 C CA . ASP A 1 227 ? -2.527 4.026 0.042 1.00 93.44 227 ASP A CA 1
ATOM 1836 C C . ASP A 1 227 ? -3.535 3.139 -0.711 1.00 93.44 227 ASP A C 1
ATOM 1838 O O . ASP A 1 227 ? -3.574 1.917 -0.527 1.00 93.44 227 ASP A O 1
ATOM 1842 N N . ALA A 1 228 ? -4.349 3.758 -1.564 1.00 95.31 228 ALA A N 1
ATOM 1843 C CA . ALA A 1 228 ? -5.279 3.088 -2.460 1.00 95.31 228 ALA A CA 1
ATOM 1844 C C . ALA A 1 228 ? -5.223 3.704 -3.863 1.00 95.31 228 ALA A C 1
ATOM 1846 O O . ALA A 1 228 ? -5.317 4.923 -4.014 1.00 95.31 228 ALA A O 1
ATOM 1847 N N . PHE A 1 229 ? -5.140 2.850 -4.883 1.00 95.56 229 PHE A N 1
ATOM 1848 C CA . PHE A 1 229 ? -4.979 3.248 -6.281 1.00 95.56 229 PHE A CA 1
ATOM 1849 C C . PHE A 1 229 ? -5.969 2.542 -7.204 1.00 95.56 229 PHE A C 1
ATOM 1851 O O . PHE A 1 229 ? -6.386 1.415 -6.943 1.00 95.56 229 PHE A O 1
ATOM 1858 N N . ASP A 1 230 ? -6.280 3.181 -8.329 1.00 95.00 230 ASP A N 1
ATOM 1859 C CA . ASP A 1 230 ? -6.939 2.546 -9.469 1.00 95.00 230 ASP A CA 1
ATOM 1860 C C . ASP A 1 230 ? -5.869 2.068 -10.461 1.00 95.00 230 ASP A C 1
ATOM 1862 O O . ASP A 1 230 ? -5.499 2.776 -11.402 1.00 95.00 230 ASP A O 1
ATOM 1866 N N . LEU A 1 231 ? -5.299 0.886 -10.200 1.00 94.94 231 LEU A N 1
ATOM 1867 C CA . LEU A 1 231 ? -4.267 0.309 -11.074 1.00 94.94 231 LEU A CA 1
ATOM 1868 C C . LEU A 1 231 ? -4.860 -0.482 -12.252 1.00 94.94 231 LEU A C 1
ATOM 1870 O O . LEU A 1 231 ? -4.144 -0.768 -13.210 1.00 94.94 231 LEU A O 1
ATOM 1874 N N . ASP A 1 232 ? -6.135 -0.869 -12.175 1.00 93.44 232 ASP A N 1
ATOM 1875 C CA . ASP A 1 232 ? -6.838 -1.563 -13.263 1.00 93.44 232 ASP A CA 1
ATOM 1876 C C . ASP A 1 232 ? -7.551 -0.602 -14.226 1.00 93.44 232 ASP A C 1
ATOM 1878 O O . ASP A 1 232 ? -8.001 -1.041 -15.282 1.00 93.44 232 ASP A O 1
ATOM 1882 N N . GLU A 1 233 ? -7.609 0.691 -13.894 1.00 93.00 233 GLU A N 1
ATOM 1883 C CA . GLU A 1 233 ? -8.279 1.740 -14.675 1.00 93.00 233 GLU A CA 1
ATOM 1884 C C . GLU A 1 233 ? -9.805 1.507 -14.791 1.00 93.00 233 GLU A C 1
ATOM 1886 O O . GLU A 1 233 ? -10.457 1.988 -15.720 1.00 93.00 233 GLU A O 1
ATOM 1891 N N . ASP A 1 234 ? -10.385 0.769 -13.834 1.00 93.38 234 ASP A N 1
ATOM 1892 C CA . ASP A 1 234 ? -11.807 0.395 -13.759 1.00 93.38 234 ASP A CA 1
ATOM 1893 C C . ASP A 1 234 ? -12.552 1.080 -12.592 1.00 93.38 234 ASP A C 1
ATOM 1895 O O . ASP A 1 234 ? -13.745 0.830 -12.367 1.00 93.38 234 ASP A O 1
ATOM 1899 N N . GLY A 1 235 ? -11.852 1.939 -11.843 1.00 94.06 235 GLY A N 1
ATOM 1900 C CA . GLY A 1 235 ? -12.362 2.645 -10.672 1.00 94.06 235 GLY A CA 1
ATOM 1901 C C . GLY A 1 235 ? -12.490 1.776 -9.417 1.00 94.06 235 GLY A C 1
ATOM 1902 O O . GLY A 1 235 ? -13.011 2.255 -8.406 1.00 94.06 235 GLY A O 1
ATOM 1903 N N . ALA A 1 236 ? -12.056 0.512 -9.441 1.00 94.94 236 ALA A N 1
ATOM 1904 C CA . ALA A 1 236 ? -12.044 -0.348 -8.263 1.00 94.94 236 ALA A CA 1
ATOM 1905 C C . ALA A 1 236 ? -10.758 -0.127 -7.442 1.00 94.94 236 ALA A C 1
ATOM 1907 O O . ALA A 1 236 ? -9.658 -0.340 -7.954 1.00 94.94 236 ALA A O 1
ATOM 1908 N N . PRO A 1 237 ? -10.863 0.240 -6.150 1.00 96.81 237 PRO A N 1
ATOM 1909 C CA . PRO A 1 237 ? -9.687 0.463 -5.319 1.00 96.81 237 PRO A CA 1
ATOM 1910 C C . PRO A 1 237 ? -8.839 -0.796 -5.134 1.00 96.81 237 PRO A C 1
ATOM 1912 O O . PRO A 1 237 ? -9.334 -1.826 -4.664 1.00 96.81 237 PRO A O 1
ATOM 1915 N N . ILE A 1 238 ? -7.546 -0.676 -5.417 1.00 97.12 238 ILE A N 1
ATOM 1916 C CA . ILE A 1 238 ? -6.508 -1.597 -4.959 1.00 97.12 238 ILE A CA 1
ATOM 1917 C C . ILE A 1 238 ? -5.796 -0.945 -3.780 1.00 97.12 238 ILE A C 1
ATOM 1919 O O . ILE A 1 238 ? -5.228 0.138 -3.895 1.00 97.12 238 ILE A O 1
ATOM 1923 N N . LEU A 1 239 ? -5.878 -1.606 -2.635 1.00 97.19 239 LEU A N 1
ATOM 1924 C CA . LEU A 1 239 ? -5.356 -1.180 -1.348 1.00 97.19 239 LEU A CA 1
ATOM 1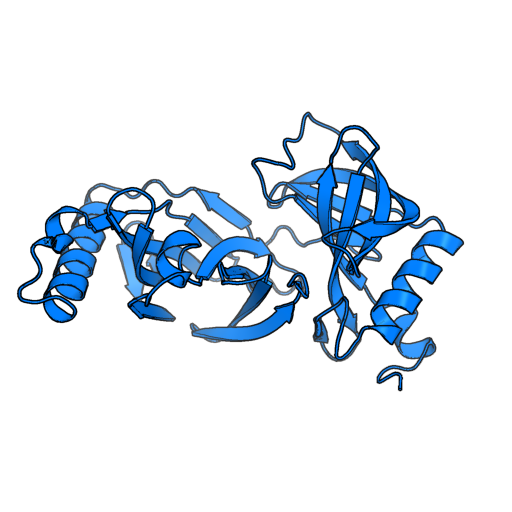925 C C . LEU A 1 239 ? -3.956 -1.746 -1.164 1.00 97.19 239 LEU A C 1
ATOM 1927 O O . LEU A 1 239 ? -3.723 -2.919 -1.461 1.00 97.19 239 LEU A O 1
ATOM 1931 N N . ILE A 1 240 ? -3.061 -0.927 -0.625 1.00 95.25 240 ILE A N 1
ATOM 1932 C CA . ILE A 1 240 ? -1.725 -1.348 -0.221 1.00 95.25 240 ILE A CA 1
ATOM 1933 C C . ILE A 1 240 ? -1.642 -1.266 1.297 1.00 95.25 240 ILE A C 1
ATOM 1935 O O . ILE A 1 240 ? -1.833 -0.204 1.900 1.00 95.25 240 ILE A O 1
ATOM 1939 N N . TRP A 1 241 ? -1.337 -2.398 1.915 1.00 93.75 241 TRP A N 1
ATOM 1940 C CA . TRP A 1 241 ? -1.127 -2.519 3.347 1.00 93.75 241 TRP A CA 1
ATOM 1941 C C . TRP A 1 241 ? 0.325 -2.809 3.635 1.00 93.75 241 TRP A C 1
ATOM 1943 O O . TRP A 1 241 ? 0.927 -3.658 2.991 1.00 93.75 241 TRP A O 1
ATOM 1953 N N . HIS A 1 242 ? 0.852 -2.177 4.667 1.00 89.88 242 HIS A N 1
ATOM 1954 C CA . HIS A 1 242 ? 2.120 -2.551 5.243 1.00 89.88 242 HIS A CA 1
ATOM 1955 C C . HIS A 1 242 ? 1.920 -3.557 6.370 1.00 89.88 242 HIS A C 1
ATOM 1957 O O . HIS A 1 242 ? 1.087 -3.363 7.268 1.00 89.88 242 HIS A O 1
ATOM 1963 N N . HIS A 1 243 ? 2.682 -4.640 6.320 1.00 87.62 243 HIS A N 1
ATOM 1964 C CA . HIS A 1 243 ? 2.720 -5.656 7.355 1.00 87.62 243 HIS A CA 1
ATOM 1965 C C . HIS A 1 243 ? 4.025 -5.505 8.123 1.00 87.62 243 HIS A C 1
ATOM 1967 O O . HIS A 1 243 ? 5.066 -5.949 7.647 1.00 87.62 243 HIS A O 1
ATOM 1973 N N . ASN A 1 244 ? 3.956 -4.898 9.312 1.00 78.88 244 ASN A N 1
ATOM 1974 C CA . ASN A 1 244 ? 5.091 -4.933 10.220 1.00 78.88 244 ASN A CA 1
ATOM 1975 C C . ASN A 1 244 ? 5.250 -6.375 10.729 1.00 78.88 244 ASN A C 1
ATOM 1977 O O . ASN A 1 244 ? 4.270 -7.061 11.038 1.00 78.88 244 ASN A O 1
ATOM 1981 N N . GLY A 1 245 ? 6.483 -6.866 10.742 1.00 65.88 245 GLY A N 1
ATOM 1982 C CA . GLY A 1 245 ? 6.828 -8.226 11.130 1.00 65.88 245 GLY A CA 1
ATOM 1983 C C . GLY A 1 245 ? 8.288 -8.317 11.556 1.00 65.88 245 GLY A C 1
ATOM 1984 O O . GLY A 1 245 ? 9.011 -7.327 11.492 1.00 65.88 245 GLY A O 1
ATOM 1985 N N . TYR A 1 246 ? 8.685 -9.513 11.996 1.00 54.00 246 TYR A N 1
ATOM 1986 C CA . TYR A 1 246 ? 10.035 -9.823 12.475 1.00 54.00 246 TYR A CA 1
ATOM 1987 C C . TYR A 1 246 ? 11.141 -9.408 11.495 1.00 54.00 246 TYR A C 1
ATOM 1989 O O . TYR A 1 246 ? 12.104 -8.781 11.922 1.00 54.00 246 TYR A O 1
ATOM 1997 N N . ASP A 1 247 ? 10.944 -9.683 10.199 1.00 53.06 247 ASP A N 1
ATOM 1998 C CA . ASP A 1 247 ? 11.926 -9.421 9.146 1.00 53.06 247 ASP A CA 1
ATOM 1999 C C . ASP A 1 247 ? 11.270 -8.854 7.882 1.00 53.06 247 ASP A C 1
ATOM 2001 O O . ASP A 1 247 ? 10.838 -9.555 6.965 1.00 53.06 247 ASP A O 1
ATOM 2005 N N . GLY A 1 248 ? 11.219 -7.524 7.834 1.00 59.19 248 GLY A N 1
ATOM 2006 C CA . GLY A 1 248 ? 11.223 -6.801 6.571 1.00 59.19 248 GLY A CA 1
ATOM 2007 C C . GLY A 1 248 ? 9.897 -6.216 6.094 1.00 59.19 248 GLY A C 1
ATOM 2008 O O . GLY A 1 248 ? 8.796 -6.558 6.522 1.00 59.19 248 GLY A O 1
ATOM 2009 N N . PHE A 1 249 ? 10.048 -5.275 5.162 1.00 72.31 249 PHE A N 1
ATOM 2010 C CA . PHE A 1 249 ? 8.981 -4.441 4.630 1.00 72.31 249 PHE A CA 1
ATOM 2011 C C . PHE A 1 249 ? 8.074 -5.226 3.666 1.00 72.31 249 PHE A C 1
ATOM 2013 O O . PHE A 1 249 ? 8.256 -5.157 2.446 1.00 72.31 249 PHE A O 1
ATOM 2020 N N . VAL A 1 250 ? 7.104 -5.977 4.193 1.00 86.25 250 VAL A N 1
ATOM 2021 C CA . VAL A 1 250 ? 6.106 -6.701 3.387 1.00 86.25 250 VAL A CA 1
ATOM 2022 C C . VAL A 1 250 ? 4.905 -5.803 3.104 1.00 86.25 250 VAL A C 1
ATOM 2024 O O . VAL A 1 250 ? 4.342 -5.184 4.009 1.00 86.25 250 VAL A O 1
ATOM 2027 N N . ASN A 1 251 ? 4.488 -5.765 1.841 1.00 90.06 251 ASN A N 1
ATOM 2028 C CA . ASN A 1 251 ? 3.273 -5.099 1.400 1.00 90.06 251 ASN A CA 1
ATOM 2029 C C . ASN A 1 251 ? 2.235 -6.127 0.936 1.00 90.06 251 ASN A C 1
ATOM 2031 O O . ASN A 1 251 ? 2.531 -6.985 0.102 1.00 90.06 251 ASN A O 1
ATOM 2035 N N . GLU A 1 252 ? 1.011 -6.021 1.445 1.00 93.56 252 GLU A N 1
ATOM 2036 C CA . GLU A 1 252 ? -0.145 -6.747 0.922 1.00 93.56 252 GLU A CA 1
ATOM 2037 C C . GLU A 1 252 ? -0.919 -5.864 -0.046 1.00 93.56 252 GLU A C 1
ATOM 2039 O O . GLU A 1 252 ? -1.249 -4.720 0.266 1.00 93.56 252 GLU A O 1
ATOM 2044 N N . PHE A 1 253 ? -1.239 -6.427 -1.207 1.00 96.56 253 PHE A N 1
ATOM 2045 C CA . PHE A 1 253 ? -2.169 -5.839 -2.156 1.00 96.56 253 PHE A CA 1
ATOM 2046 C C . PHE A 1 253 ? -3.519 -6.527 -1.986 1.00 96.56 253 PHE A C 1
ATOM 2048 O O . PHE A 1 253 ? -3.604 -7.758 -1.999 1.00 96.56 253 PHE A O 1
ATOM 2055 N N . SER A 1 254 ? -4.581 -5.742 -1.855 1.00 97.56 254 SER A N 1
ATOM 2056 C CA . SER A 1 254 ? -5.955 -6.246 -1.790 1.00 97.56 254 SER A CA 1
ATOM 2057 C C . SER A 1 254 ? -6.853 -5.425 -2.709 1.00 97.56 254 SER A C 1
ATOM 2059 O O . SER A 1 254 ? -6.655 -4.222 -2.839 1.00 97.56 254 SER A O 1
ATOM 2061 N N . LYS A 1 255 ? -7.879 -6.025 -3.312 1.00 97.00 255 LYS A N 1
ATOM 2062 C CA . LYS A 1 255 ? -8.854 -5.311 -4.151 1.00 97.00 255 LYS A CA 1
ATOM 2063 C C . LYS A 1 255 ? -10.187 -5.183 -3.428 1.00 97.00 255 LYS A C 1
ATOM 2065 O O . LYS A 1 255 ? -10.662 -6.140 -2.817 1.00 97.00 255 LYS A O 1
ATOM 2070 N N . VAL A 1 256 ? -10.820 -4.017 -3.525 1.00 96.38 256 VAL A N 1
ATOM 2071 C CA . VAL A 1 256 ? -12.220 -3.856 -3.121 1.00 96.38 256 VAL A CA 1
ATOM 2072 C C . VAL A 1 256 ? -13.111 -4.318 -4.268 1.00 96.38 256 VAL A C 1
ATOM 2074 O O . VAL A 1 256 ? -13.154 -3.698 -5.332 1.00 96.38 256 VAL A O 1
ATOM 2077 N N . LYS A 1 257 ? -13.837 -5.415 -4.057 1.00 93.00 257 LYS A N 1
ATOM 2078 C CA . LYS A 1 257 ? -14.733 -6.014 -5.049 1.00 93.00 257 LYS A CA 1
ATOM 2079 C C . LYS A 1 257 ? -15.988 -6.532 -4.363 1.00 93.00 257 LYS A C 1
ATOM 2081 O O . LYS A 1 257 ? -15.907 -7.203 -3.341 1.00 93.00 257 LYS A O 1
ATOM 2086 N N . ASN A 1 258 ? -17.156 -6.226 -4.933 1.00 89.69 258 ASN A N 1
ATOM 2087 C CA . ASN A 1 258 ? -18.456 -6.676 -4.418 1.00 89.69 258 ASN A CA 1
ATOM 2088 C C . ASN A 1 258 ? -18.635 -6.416 -2.905 1.00 89.69 258 ASN A C 1
ATOM 2090 O O . ASN A 1 258 ? -19.048 -7.305 -2.158 1.00 89.69 258 ASN A O 1
ATOM 2094 N N . ASP A 1 259 ? -18.289 -5.204 -2.457 1.00 88.00 259 ASP A N 1
ATOM 2095 C CA . ASP A 1 259 ? -18.379 -4.765 -1.057 1.00 88.00 259 ASP A CA 1
ATOM 2096 C C . ASP A 1 259 ? -17.613 -5.660 -0.068 1.00 88.00 259 ASP A C 1
ATOM 2098 O O . ASP A 1 259 ? -18.067 -5.914 1.055 1.00 88.00 259 ASP A O 1
ATOM 2102 N N . LYS A 1 260 ? -16.460 -6.173 -0.509 1.00 95.12 260 LYS A N 1
ATOM 2103 C CA . LYS A 1 260 ? -15.493 -6.935 0.284 1.00 95.12 260 LYS A CA 1
ATOM 2104 C C . LYS A 1 260 ? -14.074 -6.559 -0.122 1.00 95.12 260 LYS A C 1
ATOM 2106 O O . LYS A 1 260 ? -13.830 -6.163 -1.260 1.00 95.12 260 LYS A O 1
ATOM 2111 N N . VAL A 1 261 ? -13.144 -6.711 0.813 1.00 96.94 261 VAL A N 1
ATOM 2112 C CA . VAL A 1 261 ? -11.706 -6.639 0.532 1.00 96.94 261 VAL A CA 1
ATOM 2113 C C . VAL A 1 261 ? -11.199 -8.054 0.279 1.00 96.94 261 VAL A C 1
ATOM 2115 O O . VAL A 1 261 ? -11.266 -8.907 1.165 1.00 96.94 261 VAL A O 1
ATOM 2118 N N . GLU A 1 262 ? -10.720 -8.302 -0.934 1.00 96.19 262 GLU A N 1
ATOM 2119 C CA . GLU A 1 262 ? -10.167 -9.585 -1.363 1.00 96.19 262 GLU A CA 1
ATOM 2120 C C . GLU A 1 262 ? -8.637 -9.472 -1.450 1.00 96.19 262 GLU A C 1
ATOM 2122 O O . GLU A 1 262 ? -8.141 -8.568 -2.130 1.00 96.19 262 GLU A O 1
ATOM 2127 N N . PRO A 1 263 ? -7.864 -10.342 -0.773 1.00 95.12 263 PRO A N 1
ATOM 2128 C CA . PRO A 1 263 ? -6.411 -10.333 -0.902 1.00 95.12 263 PRO A CA 1
ATOM 2129 C C . PRO A 1 263 ? -6.012 -10.708 -2.333 1.00 95.12 263 PRO A C 1
ATOM 2131 O O . PRO A 1 263 ? -6.600 -11.609 -2.932 1.00 95.12 263 PRO A O 1
ATOM 2134 N N . MET A 1 264 ? -5.007 -10.023 -2.875 1.00 95.56 264 MET A N 1
ATOM 2135 C CA . MET A 1 264 ? -4.439 -10.317 -4.191 1.00 95.56 264 MET A CA 1
ATOM 2136 C C . MET A 1 264 ? -3.137 -11.099 -4.037 1.00 95.56 264 MET A C 1
ATOM 2138 O O . MET A 1 264 ? -3.042 -12.235 -4.492 1.00 95.56 264 MET A O 1
ATOM 2142 N N . PHE A 1 265 ? -2.138 -10.500 -3.386 1.00 94.31 265 PHE A N 1
ATOM 2143 C CA . PHE A 1 265 ? -0.831 -11.109 -3.143 1.00 94.31 265 PHE A CA 1
ATOM 2144 C C . PHE A 1 265 ? -0.028 -10.310 -2.111 1.00 94.31 265 PHE A C 1
ATOM 2146 O O . PHE A 1 265 ? -0.332 -9.154 -1.809 1.00 94.31 265 PHE A O 1
ATOM 2153 N N . LEU A 1 266 ? 1.033 -10.939 -1.610 1.00 91.44 266 LEU A N 1
ATOM 2154 C CA . LEU A 1 266 ? 2.073 -10.307 -0.806 1.00 91.44 266 LEU A CA 1
ATOM 2155 C C . LEU A 1 266 ? 3.305 -10.056 -1.670 1.00 91.44 266 LEU A C 1
ATOM 2157 O O . LEU A 1 266 ? 3.627 -10.856 -2.547 1.00 91.44 266 LEU A O 1
ATOM 2161 N N . THR A 1 267 ? 3.995 -8.957 -1.409 1.00 88.50 267 THR A N 1
ATOM 2162 C CA . THR A 1 267 ? 5.216 -8.568 -2.114 1.00 88.50 267 THR A CA 1
ATOM 2163 C C . THR A 1 267 ? 6.145 -7.778 -1.198 1.00 88.50 267 THR A C 1
ATOM 2165 O O . THR A 1 267 ? 5.729 -7.266 -0.159 1.00 88.50 267 THR A O 1
ATOM 2168 N N . GLY A 1 268 ? 7.413 -7.661 -1.573 1.00 79.81 268 GLY A N 1
ATOM 2169 C CA . GLY A 1 268 ? 8.448 -7.141 -0.692 1.00 79.81 268 GLY A CA 1
ATOM 2170 C C . GLY A 1 268 ? 8.864 -8.168 0.361 1.00 79.81 268 GLY A C 1
ATOM 2171 O O . GLY A 1 268 ? 8.848 -9.368 0.107 1.00 79.81 268 GLY A O 1
ATOM 2172 N N . GLY A 1 269 ? 9.264 -7.679 1.532 1.00 70.81 269 GLY A N 1
ATOM 2173 C CA . GLY A 1 269 ? 9.998 -8.454 2.528 1.00 70.81 269 GLY A CA 1
ATOM 2174 C C . GLY A 1 269 ? 11.499 -8.407 2.268 1.00 70.81 269 GLY A C 1
ATOM 2175 O O . GLY A 1 269 ? 11.965 -8.479 1.128 1.00 70.81 269 GLY A O 1
ATOM 2176 N N . ASP A 1 270 ? 12.253 -8.228 3.339 1.00 59.69 270 ASP A N 1
ATOM 2177 C CA . ASP A 1 270 ? 13.699 -8.352 3.307 1.00 59.69 270 ASP A CA 1
ATOM 2178 C C . ASP A 1 270 ? 13.947 -9.743 3.882 1.00 59.69 270 ASP A C 1
ATOM 2180 O O . ASP A 1 270 ? 13.531 -10.012 5.003 1.00 59.69 270 ASP A O 1
ATOM 2184 N N . ALA A 1 271 ? 14.511 -10.655 3.087 1.00 37.88 271 ALA A N 1
ATOM 2185 C CA . ALA A 1 271 ? 14.998 -11.916 3.628 1.00 37.88 271 ALA A CA 1
ATOM 2186 C C . ALA A 1 271 ? 16.195 -11.583 4.531 1.00 37.88 271 ALA A C 1
ATOM 2188 O O . ALA A 1 271 ? 17.323 -11.455 4.052 1.00 37.88 271 ALA A O 1
ATOM 2189 N N . CYS A 1 272 ? 15.911 -11.334 5.802 1.00 41.81 272 CYS A N 1
ATOM 2190 C CA . CYS A 1 272 ? 16.860 -11.380 6.899 1.00 41.81 272 CYS A CA 1
ATOM 2191 C C . CYS A 1 272 ? 16.504 -12.605 7.738 1.00 41.81 272 CYS A C 1
ATOM 2193 O O . CYS A 1 272 ? 15.289 -12.866 7.887 1.00 41.81 272 CYS A O 1
#

Radius of gyration: 19.55 Å; Cα contacts (8 Å, |Δi|>4): 643; chains: 1; bounding box: 46×41×58 Å

Solvent-accessible surface area (backbone atoms only — not comparable to full-atom values): 14544 Å² total; per-residue (Å²): 128,73,91,69,55,72,77,60,52,71,80,35,27,45,33,26,42,40,40,69,55,99,92,42,23,38,37,38,51,34,31,34,38,44,94,93,43,78,43,47,16,34,88,64,94,35,28,61,59,37,53,50,52,54,52,46,37,50,74,71,58,50,59,22,46,22,23,51,69,74,42,82,37,32,38,34,43,51,72,44,81,45,74,43,82,63,99,82,42,48,76,27,39,30,27,45,68,55,53,82,54,97,75,58,45,90,82,43,78,27,36,33,26,30,83,57,80,75,38,77,53,12,39,52,44,84,45,83,72,52,72,70,40,45,53,51,49,54,53,53,50,53,53,50,50,43,68,78,43,76,83,48,79,60,63,81,34,58,40,78,55,78,33,33,32,37,45,30,80,88,53,34,33,37,41,42,36,36,31,30,48,60,90,80,25,32,46,28,41,38,32,38,30,25,34,43,55,92,83,40,78,53,60,72,38,41,78,48,72,52,77,46,61,76,73,35,10,61,57,25,61,64,66,42,81,72,50,38,36,7,79,81,70,76,38,47,41,35,36,37,23,35,32,40,43,92,51,38,69,26,35,38,38,27,35,51,53,94,79,29,66,41,82,71,46,69,22,62,45,42,93,110

Mean predicted aligned error: 5.43 Å

Nearest PDB structures (foldseek):
  4duw-assembly1_A  TM=1.590E-01  e=1.752E+00  Escherichia coli K-12
  8ri6-assembly1_C  TM=1.534E-01  e=1.752E+00  Escherichia coli
  3muz-assembly1_4  TM=1.564E-01  e=2.786E+00  Escherichia coli K-12
  6x1q-assembly1_A  TM=1.617E-01  e=3.088E+00  Escherichia coli K-12
  4r1d-assembly1_B  TM=1.240E-01  e=4.430E+00  Pseudomonas aeruginosa PAO1

Secondary structure (DSSP, 8-state):
--SS-HHHHTT-EEEEEEEEETTEEEEEEEEEEETTEEEE-SSSTTHHHHHHHHHHHHHHTPPEEEEETTEEEEEEEEEEEEEESSTT-EEEEEEEEEESS---TTTS-EEEEESS--BTT-EEEEE---HHHHHHHHHHHHHHHHHHSTT-GGGGGEEE--EEEEE-SS-EEEEEEEEEEETTEEEEEEEEEEEEETTEEEEEEEEEEEEPPTTHHHH--S-EEEEEEBSSSSSPPEEEEEE--SSS-EEEEEEEETTEEEEEEEEE----

Foldseek 3Di:
DAPDDPVQLVLKKWKFWWDADPVAIKTDTAWIQTPVGIDGEWPDDHPVSNVSVLVVCQVVQFWWQKDQFQDRFFIWGFHDWDFDDDDVGIIIGGGHTPTPDDDDSVVATMMIMTSDHFDPQKTKDFDDADPVAVVVCVVVVLVVVCVVPVPDPLSVQKDWDTKMWMGFPPFIKIWTKIFRDDPQFTQKMKIWIFTDDPRDTHDIQDIDIDGDDDPLRNQDAWFA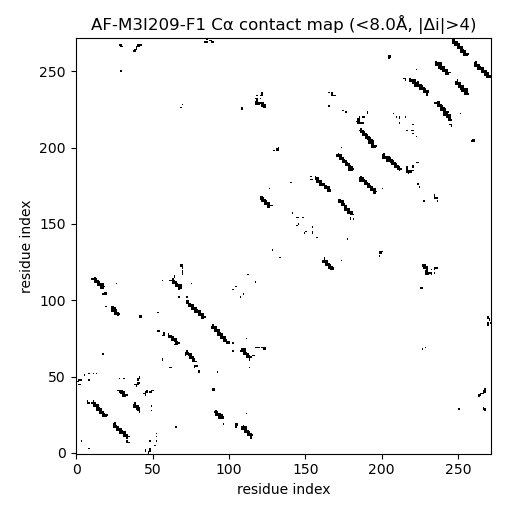WRIWTRPVNPRWTWTWIFGRDPFWTKIWTWTCDPSHTHTDDIYTTDPD